Protein AF-A0A014NAA9-F1 (afdb_monomer_lite)

Structure (mmCIF, N/CA/C/O backbone):
data_AF-A0A014NAA9-F1
#
_entry.id   AF-A0A014NAA9-F1
#
loop_
_atom_site.group_PDB
_atom_site.id
_atom_site.type_symbol
_atom_site.label_atom_id
_atom_site.label_alt_id
_atom_site.label_comp_id
_atom_site.label_asym_id
_atom_site.label_entity_id
_atom_site.label_seq_id
_atom_site.pdbx_PDB_ins_code
_atom_site.Cartn_x
_atom_site.Cartn_y
_atom_site.Cartn_z
_atom_site.occupancy
_atom_site.B_iso_or_equiv
_atom_site.auth_seq_id
_atom_site.auth_comp_id
_atom_site.auth_asym_id
_atom_site.auth_atom_id
_atom_site.pdbx_PDB_model_num
ATOM 1 N N . MET A 1 1 ? 14.877 6.127 -30.371 1.00 50.84 1 MET A N 1
ATOM 2 C CA . MET A 1 1 ? 15.245 7.129 -29.343 1.00 50.84 1 MET A CA 1
ATOM 3 C C . MET A 1 1 ? 15.269 6.424 -27.998 1.00 50.84 1 MET A C 1
ATOM 5 O O . MET A 1 1 ? 14.333 5.682 -27.732 1.00 50.84 1 MET A O 1
ATOM 9 N N . ALA A 1 2 ? 16.318 6.594 -27.188 1.00 60.31 2 ALA A N 1
ATOM 10 C CA . ALA A 1 2 ? 16.348 6.014 -25.844 1.00 60.31 2 ALA A CA 1
ATOM 11 C C . ALA A 1 2 ? 15.223 6.633 -25.004 1.00 60.31 2 ALA A C 1
ATOM 13 O O . ALA A 1 2 ? 15.130 7.859 -24.904 1.00 60.31 2 ALA A O 1
ATOM 14 N N . ARG A 1 3 ? 14.341 5.796 -24.451 1.00 74.75 3 ARG A N 1
ATOM 15 C CA . ARG A 1 3 ? 13.276 6.255 -23.557 1.00 74.75 3 ARG A CA 1
ATOM 16 C C . ARG A 1 3 ? 13.927 6.702 -22.244 1.00 74.75 3 ARG A C 1
ATOM 18 O O . ARG A 1 3 ? 14.849 6.062 -21.747 1.00 74.75 3 ARG A O 1
ATOM 25 N N . ASN A 1 4 ? 13.490 7.845 -21.723 1.00 86.06 4 ASN A N 1
ATOM 26 C CA . ASN A 1 4 ? 13.930 8.381 -20.435 1.00 86.06 4 ASN A CA 1
ATOM 27 C C . ASN A 1 4 ? 12.711 8.494 -19.520 1.00 86.06 4 ASN A C 1
ATOM 29 O O . ASN A 1 4 ? 12.191 9.586 -19.283 1.00 86.06 4 ASN A O 1
ATOM 33 N N . ILE A 1 5 ? 12.188 7.341 -19.105 1.00 89.12 5 ILE A N 1
ATOM 34 C CA . ILE A 1 5 ? 10.983 7.256 -18.285 1.00 89.12 5 ILE A CA 1
ATOM 35 C C . ILE A 1 5 ? 11.414 6.948 -16.856 1.00 89.12 5 ILE A C 1
ATOM 37 O O . ILE A 1 5 ? 11.996 5.903 -16.567 1.00 89.12 5 ILE A O 1
ATOM 41 N N . ALA A 1 6 ? 11.127 7.877 -15.945 1.00 89.31 6 ALA A N 1
ATOM 42 C CA . ALA A 1 6 ? 11.396 7.668 -14.531 1.00 89.31 6 ALA A CA 1
ATOM 43 C C . ALA A 1 6 ? 10.595 6.459 -14.005 1.00 89.31 6 ALA A C 1
ATOM 45 O O . ALA A 1 6 ? 9.420 6.304 -14.358 1.00 89.31 6 ALA A O 1
ATOM 46 N N . PRO A 1 7 ? 11.194 5.613 -13.146 1.00 94.31 7 PRO A N 1
ATOM 47 C CA . PRO A 1 7 ? 10.457 4.553 -12.483 1.00 94.31 7 PRO A CA 1
ATOM 48 C C . PRO A 1 7 ? 9.399 5.163 -11.561 1.00 94.31 7 PRO A C 1
ATOM 50 O O . PRO A 1 7 ? 9.573 6.247 -11.000 1.00 94.31 7 PRO A O 1
ATOM 53 N N . GLY A 1 8 ? 8.305 4.440 -11.381 1.00 93.81 8 GLY A N 1
ATOM 54 C CA . GLY A 1 8 ? 7.211 4.824 -10.508 1.00 93.81 8 G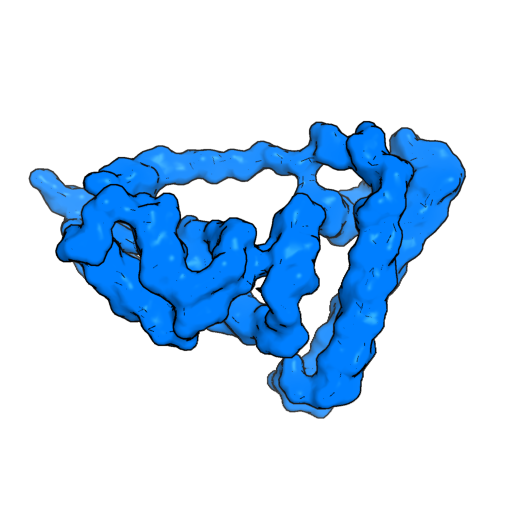LY A CA 1
ATOM 55 C C . GLY A 1 8 ? 6.771 3.672 -9.622 1.00 93.81 8 GLY A C 1
ATOM 56 O O . GLY A 1 8 ? 7.440 2.645 -9.486 1.00 93.81 8 GLY A O 1
ATOM 57 N N . TYR A 1 9 ? 5.602 3.844 -9.026 1.00 94.56 9 TYR A N 1
ATOM 58 C CA . TYR A 1 9 ? 4.934 2.799 -8.275 1.00 94.56 9 TYR A CA 1
ATOM 59 C C . TYR A 1 9 ? 3.442 2.796 -8.592 1.00 94.56 9 TYR A C 1
ATOM 61 O O . TYR A 1 9 ? 2.877 3.800 -9.025 1.00 94.56 9 TYR A O 1
ATOM 69 N N . CYS A 1 10 ? 2.804 1.663 -8.347 1.00 91.69 10 CYS A N 1
ATOM 70 C CA . CYS A 1 10 ? 1.357 1.546 -8.285 1.00 91.69 10 CYS A CA 1
ATOM 71 C C . CYS A 1 10 ? 0.951 1.032 -6.905 1.00 91.69 10 CYS A C 1
ATOM 73 O O . CYS A 1 10 ? 1.743 0.402 -6.199 1.00 91.69 10 CYS A O 1
ATOM 75 N N . VAL A 1 11 ? -0.277 1.348 -6.509 1.00 93.06 11 VAL A N 1
ATOM 76 C CA . VAL A 1 11 ? -0.868 0.878 -5.258 1.00 93.06 11 VAL A CA 1
ATOM 77 C C . VAL A 1 11 ? -1.736 -0.330 -5.577 1.00 93.06 11 VAL A C 1
ATOM 79 O O . VAL A 1 11 ? -2.533 -0.301 -6.514 1.00 93.06 11 VAL A O 1
ATOM 82 N N . VAL A 1 12 ? -1.573 -1.394 -4.802 1.00 95.25 12 VAL A N 1
ATOM 83 C CA . VAL A 1 12 ? -2.389 -2.602 -4.898 1.00 95.25 12 VAL A CA 1
ATOM 84 C C . VAL A 1 12 ? -3.822 -2.244 -4.522 1.00 95.25 12 VAL A C 1
ATOM 86 O O . VAL A 1 12 ? -4.059 -1.709 -3.440 1.00 95.25 12 VAL A O 1
ATOM 89 N N . ASN A 1 13 ? -4.776 -2.567 -5.391 1.00 91.25 13 ASN A N 1
ATOM 90 C CA . ASN A 1 13 ? -6.199 -2.311 -5.139 1.00 91.25 13 ASN A CA 1
ATOM 91 C C . ASN A 1 13 ? -6.932 -3.565 -4.642 1.00 91.25 13 ASN A C 1
ATOM 93 O O . ASN A 1 13 ? -7.841 -3.476 -3.819 1.00 91.25 13 ASN A O 1
ATOM 97 N N . ARG A 1 14 ? -6.540 -4.744 -5.139 1.00 92.44 14 ARG A N 1
ATOM 98 C CA . ARG A 1 14 ? -7.151 -6.039 -4.812 1.00 92.44 14 ARG A CA 1
ATOM 99 C C . ARG A 1 14 ? -6.098 -6.993 -4.256 1.00 92.44 14 ARG A C 1
ATOM 101 O O . ARG A 1 14 ? -4.985 -7.016 -4.784 1.00 92.44 14 ARG A O 1
ATOM 108 N N . PRO A 1 15 ? -6.420 -7.772 -3.209 1.00 95.19 15 PRO A N 1
ATOM 109 C CA . PRO A 1 15 ? -5.479 -8.741 -2.679 1.00 95.19 15 PRO A CA 1
ATOM 110 C C . PRO A 1 15 ? -5.219 -9.847 -3.704 1.00 95.19 15 PRO A C 1
ATOM 112 O O . PRO A 1 15 ? -6.115 -10.221 -4.458 1.00 95.19 15 PRO A O 1
ATOM 115 N N . GLY A 1 16 ? -4.005 -10.382 -3.717 1.00 96.00 16 GLY A N 1
ATOM 116 C CA . GLY A 1 16 ? -3.660 -11.486 -4.604 1.00 96.00 16 GLY A CA 1
ATOM 117 C C . GLY A 1 16 ? -2.159 -11.639 -4.813 1.00 96.00 16 GLY A C 1
ATOM 118 O O . GLY A 1 16 ? -1.378 -10.795 -4.361 1.00 96.00 16 GLY A O 1
ATOM 119 N N . PRO A 1 17 ? -1.739 -12.711 -5.496 1.00 96.62 17 PRO A N 1
ATOM 120 C CA . PRO A 1 17 ? -0.333 -12.972 -5.751 1.00 96.62 17 PRO A CA 1
ATOM 121 C C . PRO A 1 17 ? 0.262 -11.989 -6.773 1.00 96.62 17 PRO A C 1
ATOM 123 O O . PRO A 1 17 ? -0.463 -11.289 -7.483 1.00 96.62 17 PRO A O 1
ATOM 126 N N . LEU A 1 18 ? 1.594 -11.904 -6.843 1.00 95.94 18 LEU A N 1
ATOM 127 C CA . LEU A 1 18 ? 2.289 -10.927 -7.696 1.00 95.94 18 LEU A CA 1
ATOM 128 C C . LEU A 1 18 ? 1.933 -11.053 -9.189 1.00 95.94 18 LEU A C 1
ATOM 130 O O . LEU A 1 18 ? 1.803 -10.048 -9.884 1.00 95.94 18 LEU A O 1
ATOM 134 N N . ASP A 1 19 ? 1.727 -12.273 -9.676 1.00 95.00 19 ASP A N 1
ATOM 135 C CA . ASP A 1 19 ? 1.316 -12.559 -11.052 1.00 95.00 19 ASP A CA 1
ATOM 136 C C . ASP A 1 19 ? -0.120 -12.100 -11.352 1.00 95.00 19 ASP A C 1
ATOM 138 O O . ASP A 1 19 ? -0.423 -11.717 -12.483 1.00 95.00 19 ASP A O 1
ATOM 142 N N . TYR A 1 20 ? -1.007 -12.091 -10.351 1.00 95.81 20 TYR A N 1
ATOM 143 C CA . TYR A 1 20 ? -2.326 -11.471 -10.484 1.00 95.81 20 TYR A CA 1
ATOM 144 C C . TYR A 1 20 ? -2.181 -9.955 -10.669 1.00 95.81 20 TYR A C 1
ATOM 146 O O . TYR A 1 20 ? -2.769 -9.390 -11.586 1.00 95.81 20 TYR A O 1
ATOM 154 N N . GLN A 1 21 ? -1.315 -9.307 -9.883 1.00 95.50 21 GLN A N 1
ATOM 155 C CA . GLN A 1 21 ? -1.063 -7.865 -10.019 1.00 95.50 21 GLN A CA 1
ATOM 156 C C . GLN A 1 21 ? -0.426 -7.509 -11.370 1.00 95.50 21 GLN A C 1
ATOM 158 O O . GLN A 1 21 ? -0.772 -6.492 -11.964 1.00 95.50 21 GLN A O 1
ATOM 163 N N . ALA A 1 22 ? 0.471 -8.355 -11.888 1.00 94.25 22 ALA A N 1
ATOM 164 C CA . ALA A 1 22 ? 1.031 -8.175 -13.226 1.00 94.25 22 ALA A CA 1
ATOM 165 C C . ALA A 1 22 ? -0.067 -8.202 -14.304 1.00 94.25 22 ALA A C 1
ATOM 167 O O . ALA A 1 22 ? -0.085 -7.349 -15.186 1.00 94.25 22 ALA A O 1
ATOM 168 N N . ARG A 1 23 ? -1.021 -9.135 -14.203 1.00 94.31 23 ARG A N 1
ATOM 169 C CA . ARG A 1 23 ? -2.145 -9.260 -15.147 1.00 94.31 23 ARG A CA 1
ATOM 170 C C . ARG A 1 23 ? -3.125 -8.086 -15.109 1.00 94.31 23 ARG A C 1
ATOM 172 O O . ARG A 1 23 ? -3.762 -7.806 -16.116 1.00 94.31 23 ARG A O 1
ATOM 179 N N . GLU A 1 24 ? -3.228 -7.384 -13.983 1.00 91.88 24 GLU A N 1
ATOM 180 C CA . GLU A 1 24 ? -4.033 -6.158 -13.878 1.00 91.88 24 GLU A CA 1
ATOM 181 C C . GLU A 1 24 ? -3.354 -4.946 -14.547 1.00 91.88 24 GLU A C 1
ATOM 183 O O . GLU A 1 24 ? -4.031 -3.993 -14.931 1.00 91.88 24 GLU A O 1
ATOM 188 N N . LEU A 1 25 ? -2.021 -4.960 -14.683 1.00 90.62 25 LEU A N 1
ATOM 189 C CA . LEU A 1 25 ? -1.235 -3.822 -15.181 1.00 90.62 25 LEU A CA 1
ATOM 190 C C . LEU A 1 25 ? -0.782 -3.971 -16.636 1.00 90.62 25 LEU A C 1
ATOM 192 O O . LEU A 1 25 ? -0.735 -2.974 -17.357 1.00 90.62 25 LEU A O 1
ATOM 196 N N . PHE A 1 26 ? -0.431 -5.185 -17.058 1.00 93.00 26 PHE A N 1
ATOM 197 C CA . PHE A 1 26 ? 0.181 -5.460 -18.355 1.00 93.00 26 PHE A CA 1
ATOM 198 C C . PHE A 1 26 ? -0.749 -6.289 -19.235 1.00 93.00 26 PHE A C 1
ATOM 200 O O . PHE A 1 26 ? -1.277 -7.314 -18.807 1.00 93.00 26 PHE A O 1
ATOM 207 N N . ARG A 1 27 ? -0.889 -5.884 -20.503 1.00 88.81 27 ARG A N 1
ATOM 208 C CA . ARG A 1 27 ? -1.617 -6.677 -21.508 1.00 88.81 27 ARG A CA 1
ATOM 209 C C . ARG A 1 27 ? -0.855 -7.943 -21.897 1.00 88.81 27 ARG A C 1
ATOM 211 O O . ARG A 1 27 ? -1.460 -9.004 -22.008 1.00 88.81 27 ARG A O 1
ATOM 218 N N . ASP A 1 28 ? 0.461 -7.831 -22.096 1.00 91.19 28 ASP A N 1
ATOM 219 C CA . ASP A 1 28 ? 1.339 -8.963 -22.402 1.00 91.19 28 ASP A CA 1
ATOM 220 C C . ASP A 1 28 ? 2.196 -9.345 -21.189 1.00 91.19 28 ASP A C 1
ATOM 222 O O . ASP A 1 28 ? 3.161 -8.664 -20.816 1.00 91.19 28 ASP A O 1
ATOM 226 N N . THR A 1 29 ? 1.874 -10.493 -20.596 1.00 88.38 29 THR A N 1
ATOM 227 C CA . THR A 1 29 ? 2.577 -11.029 -19.427 1.00 88.38 29 THR A CA 1
ATOM 228 C C . THR A 1 29 ? 3.968 -11.583 -19.745 1.00 88.38 29 THR A C 1
ATOM 230 O O . THR A 1 29 ? 4.695 -11.952 -18.825 1.00 88.38 29 THR A O 1
ATOM 233 N N . ARG A 1 30 ? 4.360 -11.661 -21.023 1.00 89.56 30 ARG A N 1
ATOM 234 C CA . ARG A 1 30 ? 5.685 -12.139 -21.457 1.00 89.56 30 ARG A CA 1
ATOM 235 C C . ARG A 1 30 ? 6.640 -11.009 -21.839 1.00 89.56 30 ARG A C 1
ATOM 237 O O . ARG A 1 30 ? 7.825 -11.274 -22.053 1.00 89.56 30 ARG A O 1
ATOM 244 N N . SER A 1 31 ? 6.154 -9.769 -21.880 1.00 93.94 31 SER A N 1
ATOM 245 C CA . SER A 1 31 ? 6.948 -8.600 -22.256 1.00 93.94 31 SER A CA 1
ATOM 246 C C . SER A 1 31 ? 8.150 -8.368 -21.319 1.00 93.94 31 SER A C 1
ATOM 248 O O . SER A 1 31 ? 8.093 -8.717 -20.131 1.00 93.94 31 SER A O 1
ATOM 250 N N . PRO A 1 32 ? 9.232 -7.721 -21.799 1.00 94.50 32 PRO A N 1
ATOM 251 C CA . PRO A 1 32 ? 10.353 -7.315 -20.948 1.00 94.50 32 PRO A CA 1
ATOM 252 C C . PRO A 1 32 ? 9.924 -6.437 -19.762 1.00 94.50 32 PRO A C 1
ATOM 254 O O . PRO A 1 32 ? 10.499 -6.537 -18.678 1.00 94.50 32 PRO A O 1
ATOM 257 N N . ALA A 1 33 ? 8.878 -5.621 -19.936 1.00 93.75 33 ALA A N 1
ATOM 258 C CA . ALA A 1 33 ? 8.325 -4.783 -18.877 1.00 93.75 33 ALA A CA 1
ATOM 259 C C . ALA A 1 33 ? 7.693 -5.627 -17.759 1.00 93.75 33 ALA A C 1
ATOM 261 O O . ALA A 1 33 ? 7.975 -5.389 -16.582 1.00 93.75 33 ALA A O 1
ATOM 262 N N . THR A 1 34 ? 6.930 -6.670 -18.109 1.00 95.94 34 THR A N 1
ATOM 263 C CA . THR A 1 34 ? 6.396 -7.621 -17.124 1.00 95.94 34 THR A CA 1
ATOM 264 C C . THR A 1 34 ? 7.522 -8.371 -16.411 1.00 95.94 34 THR A C 1
ATOM 266 O O . THR A 1 34 ? 7.500 -8.492 -15.188 1.00 95.94 34 THR A O 1
ATOM 269 N N . GLN A 1 35 ? 8.551 -8.831 -17.130 1.00 96.06 35 GLN A N 1
ATOM 270 C CA . GLN A 1 35 ? 9.694 -9.521 -16.515 1.00 96.06 35 GLN A CA 1
ATOM 271 C C . GLN A 1 35 ? 10.430 -8.622 -15.509 1.00 96.06 35 GLN A C 1
ATOM 273 O O . GLN A 1 35 ? 10.738 -9.049 -14.390 1.00 96.06 35 GLN A O 1
ATOM 278 N N . LEU A 1 36 ? 10.663 -7.355 -15.873 1.00 96.06 36 LEU A N 1
ATOM 279 C CA . LEU A 1 36 ? 11.252 -6.368 -14.974 1.00 96.06 36 LEU A CA 1
ATOM 280 C C . LEU A 1 36 ? 10.348 -6.113 -13.762 1.00 96.06 36 LEU A C 1
ATOM 282 O O . LEU A 1 36 ? 10.838 -6.130 -12.635 1.00 96.06 36 LEU A O 1
ATOM 286 N N . PHE A 1 37 ? 9.040 -5.948 -13.961 1.00 96.38 37 PHE A N 1
ATOM 287 C CA . PHE A 1 37 ? 8.072 -5.791 -12.875 1.00 96.38 37 PHE A CA 1
ATOM 288 C C . PHE A 1 37 ? 8.111 -6.960 -11.883 1.00 96.38 37 PHE A C 1
ATOM 290 O O . PHE A 1 37 ? 8.195 -6.731 -10.674 1.00 96.38 37 PHE A O 1
ATOM 297 N N . MET A 1 38 ? 8.117 -8.202 -12.376 1.00 96.69 38 MET A N 1
ATOM 298 C CA . MET A 1 38 ? 8.204 -9.395 -11.529 1.00 96.69 38 MET A CA 1
ATOM 299 C C . MET A 1 38 ? 9.503 -9.391 -10.715 1.00 96.69 38 MET A C 1
ATOM 301 O O . MET A 1 38 ? 9.474 -9.579 -9.501 1.00 96.69 38 MET A O 1
ATOM 305 N N . LYS A 1 39 ? 10.644 -9.084 -11.350 1.00 96.25 39 LYS A N 1
ATOM 306 C CA . LYS A 1 39 ? 11.952 -9.005 -10.679 1.00 96.25 39 LYS A CA 1
ATOM 307 C C . LYS A 1 39 ? 12.007 -7.903 -9.621 1.00 96.25 39 LYS A C 1
ATOM 309 O O . LYS A 1 39 ? 12.557 -8.108 -8.541 1.00 96.25 39 LYS A O 1
ATOM 314 N N . LEU A 1 40 ? 11.467 -6.723 -9.922 1.00 96.31 40 LEU A N 1
ATOM 315 C CA . LEU A 1 40 ? 11.465 -5.591 -8.994 1.00 96.31 40 LEU A CA 1
ATOM 316 C C . LEU A 1 40 ? 10.618 -5.862 -7.748 1.00 96.31 40 LEU A C 1
ATOM 318 O O . LEU A 1 40 ? 10.889 -5.251 -6.715 1.00 96.31 40 LEU A O 1
ATOM 322 N N . ASN A 1 41 ? 9.637 -6.767 -7.842 1.00 97.50 41 ASN A N 1
ATOM 323 C CA . ASN A 1 41 ? 8.638 -6.987 -6.804 1.00 97.50 41 ASN A CA 1
ATOM 324 C C . ASN A 1 41 ? 8.611 -8.390 -6.179 1.00 97.50 41 ASN A C 1
ATOM 326 O O . ASN A 1 41 ? 7.726 -8.665 -5.368 1.00 97.50 41 ASN A O 1
ATOM 330 N N . ALA A 1 42 ? 9.581 -9.247 -6.507 1.00 96.06 42 ALA A N 1
ATOM 331 C CA . ALA A 1 42 ? 9.654 -10.643 -6.065 1.00 96.06 42 ALA A CA 1
ATOM 332 C C . ALA A 1 42 ? 9.763 -10.839 -4.537 1.00 96.06 42 ALA A C 1
ATOM 334 O O . ALA A 1 42 ? 9.576 -11.949 -4.044 1.00 96.06 42 ALA A O 1
ATOM 335 N N . ASP A 1 43 ? 10.045 -9.775 -3.782 1.00 93.44 43 ASP A N 1
ATOM 336 C CA . ASP A 1 43 ? 10.118 -9.770 -2.317 1.00 93.44 43 ASP A CA 1
ATOM 337 C C . ASP A 1 43 ? 8.769 -10.040 -1.627 1.00 93.44 43 ASP A C 1
ATOM 339 O O . ASP A 1 43 ? 8.742 -10.458 -0.472 1.00 93.44 43 ASP A O 1
ATOM 343 N N . THR A 1 44 ? 7.643 -9.826 -2.318 1.00 89.62 44 THR A N 1
ATOM 344 C CA . THR A 1 44 ? 6.301 -9.978 -1.740 1.00 89.62 44 THR A CA 1
ATOM 345 C C . THR A 1 44 ? 5.469 -10.950 -2.574 1.00 89.62 44 THR A C 1
ATOM 347 O O . THR A 1 44 ? 5.035 -10.621 -3.674 1.00 89.62 44 THR A O 1
ATOM 350 N N . ARG A 1 45 ? 5.218 -12.157 -2.046 1.00 86.19 45 ARG A N 1
ATOM 351 C CA . ARG A 1 45 ? 4.476 -13.210 -2.771 1.00 86.19 45 ARG A CA 1
ATOM 352 C C . ARG A 1 45 ? 2.972 -12.963 -2.845 1.00 86.19 45 ARG A C 1
ATOM 354 O O . ARG A 1 45 ? 2.367 -13.254 -3.869 1.00 86.19 45 ARG A O 1
ATOM 361 N N . TYR A 1 46 ? 2.383 -12.446 -1.768 1.00 94.25 46 TYR A N 1
ATOM 362 C CA . TYR A 1 46 ? 0.954 -12.154 -1.674 1.00 94.25 46 TYR A CA 1
ATOM 363 C C . TYR A 1 46 ? 0.760 -10.708 -1.240 1.00 94.25 46 TYR A C 1
ATOM 365 O O . TYR A 1 46 ? 1.249 -10.302 -0.185 1.00 94.25 46 TYR A O 1
ATOM 373 N N . LEU A 1 47 ? 0.058 -9.940 -2.065 1.00 95.81 47 LEU A N 1
ATOM 374 C CA . LEU A 1 47 ? -0.135 -8.513 -1.881 1.00 95.81 47 LEU A CA 1
ATOM 375 C C . LEU A 1 47 ? -1.520 -8.209 -1.322 1.00 95.81 47 LEU A C 1
ATOM 377 O O . LEU A 1 47 ? -2.498 -8.895 -1.618 1.00 95.81 47 LEU A O 1
ATOM 381 N N . ARG A 1 48 ? -1.589 -7.159 -0.508 1.00 95.75 48 ARG A N 1
ATOM 382 C CA . ARG A 1 48 ? -2.791 -6.639 0.143 1.00 95.75 48 ARG A CA 1
ATOM 383 C C . ARG A 1 48 ? -3.066 -5.209 -0.333 1.00 95.75 48 ARG A C 1
ATOM 385 O O . ARG A 1 48 ? -2.112 -4.491 -0.646 1.00 95.75 48 ARG A O 1
ATOM 392 N N . PRO A 1 49 ? -4.338 -4.770 -0.366 1.00 95.25 49 PRO A N 1
ATOM 393 C CA . PRO A 1 49 ? -4.680 -3.418 -0.790 1.00 95.25 49 PRO A CA 1
ATOM 394 C C . PRO A 1 49 ? -3.927 -2.340 -0.003 1.00 95.25 49 PRO A C 1
ATOM 396 O O . PRO A 1 49 ? -3.819 -2.426 1.216 1.00 95.25 49 PRO A O 1
ATOM 399 N N . GLY A 1 50 ? -3.403 -1.327 -0.690 1.00 91.12 50 GLY A N 1
ATOM 400 C CA . GLY A 1 50 ? -2.595 -0.261 -0.090 1.00 91.12 50 GLY A CA 1
ATOM 401 C C . GLY A 1 50 ? -1.083 -0.528 -0.040 1.00 91.12 50 GLY A C 1
ATOM 402 O O . GLY A 1 50 ? -0.324 0.416 0.176 1.00 91.12 50 GLY A O 1
ATOM 403 N N . GLN A 1 51 ? -0.616 -1.760 -0.288 1.00 95.44 51 GLN A N 1
ATOM 404 C CA . GLN A 1 51 ? 0.809 -2.000 -0.552 1.00 95.44 51 GLN A CA 1
ATOM 405 C C . GLN A 1 51 ? 1.220 -1.395 -1.897 1.00 95.44 51 GLN A C 1
ATOM 407 O O . GLN A 1 51 ? 0.378 -1.168 -2.767 1.00 95.44 51 GLN A O 1
ATOM 412 N N . ILE A 1 52 ? 2.518 -1.144 -2.077 1.00 95.88 52 ILE A N 1
ATOM 413 C CA . ILE A 1 52 ? 3.046 -0.565 -3.315 1.00 95.88 52 ILE A CA 1
ATOM 414 C C . ILE A 1 52 ? 3.890 -1.563 -4.104 1.00 95.88 52 ILE A C 1
ATOM 416 O O . ILE A 1 52 ? 4.599 -2.401 -3.545 1.00 95.88 52 ILE A O 1
ATOM 420 N N . LEU A 1 53 ? 3.833 -1.427 -5.422 1.00 97.12 53 LEU A N 1
ATOM 421 C CA . LEU A 1 53 ? 4.581 -2.205 -6.400 1.00 97.12 53 LEU A CA 1
ATOM 422 C C . LEU A 1 53 ? 5.366 -1.254 -7.293 1.00 97.12 53 LEU A C 1
ATOM 424 O O . LEU A 1 53 ? 4.812 -0.279 -7.797 1.00 97.12 53 LEU A O 1
ATOM 428 N N . ILE A 1 54 ? 6.645 -1.539 -7.504 1.00 97.31 54 ILE A N 1
ATOM 429 C CA . ILE A 1 54 ? 7.531 -0.708 -8.322 1.00 97.31 54 ILE A CA 1
ATOM 430 C C . ILE A 1 54 ? 7.316 -1.047 -9.797 1.00 97.31 54 ILE A C 1
ATOM 432 O O . ILE A 1 54 ? 7.282 -2.220 -10.167 1.00 97.31 54 ILE A O 1
ATOM 436 N N . VAL A 1 55 ? 7.212 -0.025 -10.639 1.00 95.31 55 VAL A N 1
ATOM 437 C CA . VAL A 1 55 ? 7.069 -0.149 -12.095 1.00 95.31 55 VAL A CA 1
ATOM 438 C C . VAL A 1 55 ? 8.150 0.685 -12.766 1.00 95.31 55 VAL A C 1
ATOM 440 O O . VAL A 1 55 ? 8.418 1.809 -12.351 1.00 95.31 55 VAL A O 1
ATOM 443 N N . ALA A 1 56 ? 8.792 0.139 -13.791 1.00 94.25 56 ALA A N 1
ATOM 444 C CA . ALA A 1 56 ? 9.863 0.811 -14.513 1.00 94.25 56 ALA A CA 1
ATOM 445 C C . ALA A 1 56 ? 9.849 0.392 -15.982 1.00 94.25 56 ALA A C 1
ATOM 447 O O . ALA A 1 56 ? 9.402 -0.706 -16.312 1.00 94.25 56 ALA A O 1
ATOM 448 N N . ASP A 1 57 ? 10.355 1.271 -16.839 1.00 93.19 57 ASP A N 1
ATOM 449 C CA . ASP A 1 57 ? 10.542 0.993 -18.258 1.00 93.19 57 ASP A CA 1
ATOM 450 C C . ASP A 1 57 ? 11.851 0.204 -18.465 1.00 93.19 57 ASP A C 1
ATOM 452 O O . ASP A 1 57 ? 12.912 0.707 -18.073 1.00 93.19 57 ASP A O 1
ATOM 456 N N . PRO A 1 58 ? 11.811 -1.012 -19.047 1.00 93.12 58 PRO A N 1
ATOM 457 C CA . PRO A 1 58 ? 13.010 -1.813 -19.302 1.00 93.12 58 PRO A CA 1
ATOM 458 C C . PRO A 1 58 ? 13.986 -1.155 -20.286 1.00 93.12 58 PRO A C 1
ATOM 460 O O . PRO A 1 58 ? 15.178 -1.454 -20.227 1.00 93.12 58 PRO A O 1
ATOM 463 N N . ASP A 1 59 ? 13.511 -0.239 -21.136 1.00 93.25 59 ASP A N 1
ATOM 464 C CA . ASP A 1 59 ? 14.340 0.437 -22.138 1.00 93.25 59 ASP A CA 1
ATOM 465 C C . ASP A 1 59 ? 15.043 1.686 -21.587 1.00 93.25 59 ASP A C 1
ATOM 467 O O . ASP A 1 59 ? 15.901 2.271 -22.256 1.00 93.25 59 ASP A O 1
ATOM 471 N N . THR A 1 60 ? 14.701 2.117 -20.366 1.00 91.94 60 THR A N 1
ATOM 472 C CA . THR A 1 60 ? 15.378 3.250 -19.731 1.00 91.94 60 THR A CA 1
ATOM 473 C C . THR A 1 60 ? 16.721 2.793 -19.139 1.00 91.94 60 THR A C 1
ATOM 475 O O . THR A 1 60 ? 16.747 1.901 -18.286 1.00 91.94 60 THR A O 1
ATOM 478 N N . PRO A 1 61 ? 17.859 3.413 -19.519 1.00 91.19 61 PRO A N 1
ATOM 479 C CA . PRO A 1 61 ? 19.176 3.009 -19.033 1.00 91.19 61 PRO A CA 1
ATOM 480 C C . PRO A 1 61 ? 19.271 2.994 -17.493 1.00 91.19 61 PRO A C 1
ATOM 482 O O . PRO A 1 61 ? 18.945 4.006 -16.864 1.00 91.19 61 PRO A O 1
ATOM 485 N N . PRO A 1 62 ? 19.812 1.929 -16.864 1.00 87.62 62 PRO A N 1
ATOM 486 C CA . PRO A 1 62 ? 19.863 1.797 -15.402 1.00 87.62 62 PRO A CA 1
ATOM 487 C C . PRO A 1 62 ? 20.530 2.971 -14.677 1.00 87.62 62 PRO A C 1
ATOM 489 O O . PRO A 1 62 ? 20.093 3.373 -13.601 1.00 87.62 62 PRO A O 1
ATOM 492 N N . ARG A 1 63 ? 21.554 3.577 -15.292 1.00 90.69 63 ARG A N 1
ATOM 493 C CA . ARG A 1 63 ? 22.249 4.760 -14.754 1.00 90.69 63 ARG A CA 1
ATOM 494 C C . ARG A 1 63 ? 21.324 5.958 -14.503 1.00 90.69 63 ARG A C 1
ATOM 496 O O . ARG A 1 63 ? 21.633 6.777 -13.650 1.00 90.69 63 ARG A O 1
ATOM 503 N N . LEU A 1 64 ? 20.202 6.054 -15.221 1.00 91.00 64 LEU A N 1
ATOM 504 C CA . LEU A 1 64 ? 19.216 7.127 -15.058 1.00 91.00 64 LEU A CA 1
ATOM 505 C C . LEU A 1 64 ? 18.166 6.806 -13.984 1.00 91.00 64 LEU A C 1
ATOM 507 O O . LEU A 1 64 ? 17.504 7.715 -13.494 1.00 91.00 64 LEU A O 1
ATOM 511 N N . THR A 1 65 ? 18.002 5.536 -13.601 1.00 92.62 65 THR A N 1
ATOM 512 C CA . THR A 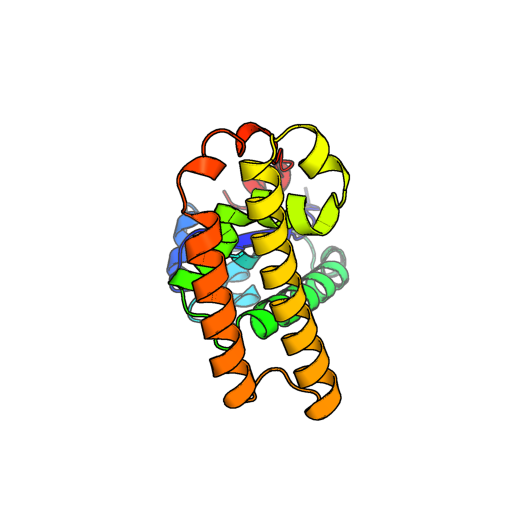1 65 ? 16.917 5.099 -12.704 1.00 92.62 65 THR A CA 1
ATOM 513 C C . THR A 1 65 ? 17.397 4.587 -11.351 1.00 92.62 65 THR A C 1
ATOM 515 O O . THR A 1 65 ? 16.602 4.545 -10.416 1.00 92.62 65 THR A O 1
ATOM 518 N N . MET A 1 66 ? 18.681 4.241 -11.206 1.00 92.69 66 MET A N 1
ATOM 519 C CA . MET A 1 66 ? 19.220 3.535 -10.036 1.00 92.69 66 MET A CA 1
ATOM 520 C C . MET A 1 66 ? 18.903 4.218 -8.699 1.00 92.69 66 MET A C 1
ATOM 522 O O . MET A 1 66 ? 18.413 3.563 -7.780 1.00 92.69 66 MET A O 1
ATOM 526 N N . HIS A 1 67 ? 19.130 5.532 -8.590 1.00 94.38 67 HIS A N 1
ATOM 527 C CA . HIS A 1 67 ? 18.845 6.269 -7.356 1.00 94.38 67 HIS A CA 1
ATOM 528 C C . HIS A 1 67 ? 17.344 6.255 -7.019 1.00 94.38 67 HIS A C 1
ATOM 530 O O . HIS A 1 67 ? 16.965 5.900 -5.905 1.00 94.38 67 HIS A O 1
ATOM 536 N N . MET A 1 68 ? 16.484 6.533 -8.005 1.00 93.62 68 MET A N 1
ATOM 537 C CA . MET A 1 68 ? 15.027 6.518 -7.828 1.00 93.62 68 MET A CA 1
ATOM 538 C C . MET A 1 68 ? 14.502 5.122 -7.469 1.00 93.62 68 MET A C 1
ATOM 540 O O . MET A 1 68 ? 13.657 4.991 -6.586 1.00 93.62 68 MET A O 1
ATOM 544 N N . LEU A 1 69 ? 15.028 4.063 -8.094 1.00 95.75 69 LEU A N 1
ATOM 545 C CA . LEU A 1 69 ? 14.675 2.682 -7.756 1.00 95.75 69 LEU A CA 1
ATOM 546 C C . LEU A 1 69 ? 15.052 2.337 -6.313 1.00 95.75 69 LEU A C 1
ATOM 548 O O . LEU A 1 69 ? 14.275 1.668 -5.634 1.00 95.75 69 LEU A O 1
ATOM 552 N N . ASN A 1 70 ? 16.199 2.806 -5.818 1.00 96.06 70 ASN A N 1
ATOM 553 C CA . ASN A 1 70 ? 16.591 2.594 -4.425 1.00 96.06 70 ASN A CA 1
ATOM 554 C C . ASN A 1 70 ? 15.626 3.288 -3.455 1.00 96.06 70 ASN A C 1
ATOM 556 O O . ASN A 1 70 ? 15.169 2.658 -2.500 1.00 96.06 70 ASN A O 1
ATOM 560 N N . THR A 1 71 ? 15.243 4.537 -3.731 1.00 96.00 71 THR A N 1
ATOM 561 C CA . THR A 1 71 ? 14.229 5.256 -2.942 1.00 96.00 71 THR A CA 1
ATOM 562 C C . THR A 1 71 ? 12.887 4.520 -2.947 1.00 96.00 71 THR A C 1
ATOM 564 O O . THR A 1 71 ? 12.280 4.326 -1.893 1.00 96.00 71 THR A O 1
ATOM 567 N N . LEU A 1 72 ? 12.439 4.038 -4.111 1.00 96.69 72 LEU A N 1
ATOM 568 C CA . LEU A 1 72 ? 11.193 3.277 -4.238 1.00 96.69 72 LEU A CA 1
ATOM 569 C C . LEU A 1 72 ? 11.245 1.948 -3.471 1.00 96.69 72 LEU A C 1
ATOM 571 O O . LEU A 1 72 ? 10.264 1.577 -2.830 1.00 96.69 72 LEU A O 1
ATOM 575 N N . ARG A 1 73 ? 12.389 1.253 -3.467 1.00 96.88 73 ARG A N 1
ATOM 576 C CA . ARG A 1 73 ? 12.588 0.034 -2.663 1.00 96.88 73 ARG A CA 1
ATOM 577 C C . ARG A 1 73 ? 12.510 0.315 -1.167 1.00 96.88 73 ARG A C 1
ATOM 579 O O . ARG A 1 73 ? 11.859 -0.437 -0.451 1.00 96.88 73 ARG A O 1
ATOM 586 N N . GLN A 1 74 ? 13.121 1.399 -0.692 1.00 95.38 74 GLN A N 1
ATOM 587 C CA . GLN A 1 74 ? 13.035 1.786 0.720 1.00 95.38 74 GLN A CA 1
ATOM 588 C C . GLN A 1 74 ? 11.593 2.106 1.129 1.00 95.38 74 GLN A C 1
ATOM 590 O O . GLN A 1 74 ? 11.119 1.604 2.150 1.00 95.38 74 GLN A O 1
ATOM 595 N N . ALA A 1 75 ? 10.875 2.880 0.308 1.00 92.81 75 ALA A N 1
ATOM 596 C CA . ALA A 1 75 ? 9.462 3.169 0.532 1.00 92.81 75 ALA A CA 1
ATOM 597 C C . ALA A 1 75 ? 8.632 1.878 0.563 1.00 92.81 75 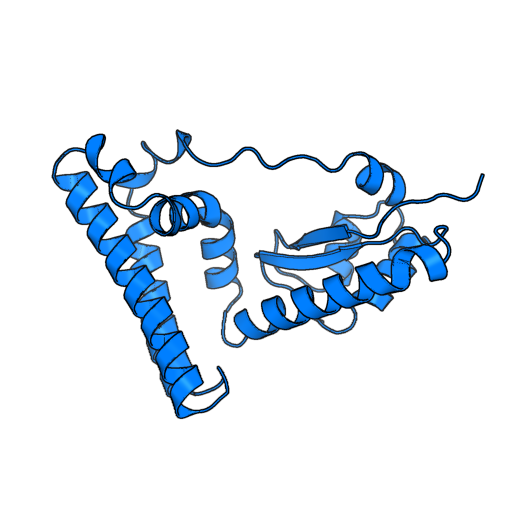ALA A C 1
ATOM 599 O O . ALA A 1 75 ? 7.866 1.665 1.501 1.00 92.81 75 ALA A O 1
ATOM 600 N N . LYS A 1 76 ? 8.853 0.974 -0.399 1.00 95.88 76 LYS A N 1
ATOM 601 C CA . LYS A 1 76 ? 8.169 -0.320 -0.464 1.00 95.88 76 LYS A CA 1
ATOM 602 C C . LYS A 1 76 ? 8.426 -1.161 0.782 1.00 95.88 76 LYS A C 1
ATOM 604 O O . LYS A 1 76 ? 7.477 -1.681 1.359 1.00 95.88 76 LYS A O 1
ATOM 609 N N . ASN A 1 77 ? 9.674 -1.250 1.237 1.00 93.38 77 ASN A N 1
ATOM 610 C CA . ASN A 1 77 ? 10.030 -2.003 2.438 1.00 93.38 77 ASN A CA 1
ATOM 611 C C . ASN A 1 77 ? 9.342 -1.435 3.684 1.00 93.38 77 ASN A C 1
ATOM 613 O O . ASN A 1 77 ? 8.788 -2.193 4.479 1.00 93.38 77 ASN A O 1
ATOM 617 N N . LYS A 1 78 ? 9.314 -0.104 3.829 1.00 88.56 78 LYS A N 1
ATOM 618 C CA . LYS A 1 78 ? 8.606 0.566 4.928 1.00 88.56 78 LYS A CA 1
ATOM 619 C C . LYS A 1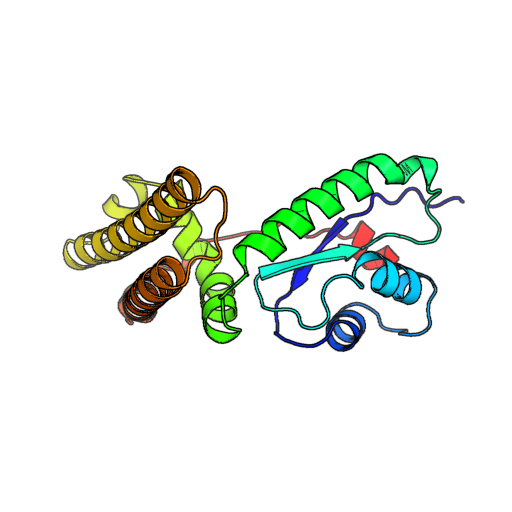 78 ? 7.102 0.288 4.880 1.00 88.56 78 LYS A C 1
ATOM 621 O O . LYS A 1 78 ? 6.508 -0.021 5.911 1.00 88.56 78 LYS A O 1
ATOM 626 N N . THR A 1 79 ? 6.497 0.341 3.692 1.00 91.19 79 THR A N 1
ATOM 627 C CA . THR A 1 79 ? 5.089 -0.021 3.496 1.00 91.19 79 THR A CA 1
ATOM 628 C C . THR A 1 79 ? 4.850 -1.483 3.862 1.00 91.19 79 THR A C 1
ATOM 630 O O . THR A 1 79 ? 3.989 -1.764 4.683 1.00 91.19 79 THR A O 1
ATOM 633 N N . ASN A 1 80 ? 5.643 -2.420 3.345 1.00 91.88 80 ASN A N 1
ATOM 634 C CA . ASN A 1 80 ? 5.504 -3.846 3.646 1.00 91.88 80 ASN A CA 1
ATOM 635 C C . ASN A 1 80 ? 5.626 -4.144 5.147 1.00 91.88 80 ASN A C 1
ATOM 637 O O . ASN A 1 80 ? 4.836 -4.925 5.677 1.00 91.88 80 ASN A O 1
ATOM 641 N N . ALA A 1 81 ? 6.545 -3.475 5.849 1.00 86.88 81 ALA A N 1
ATOM 642 C CA . ALA A 1 81 ? 6.688 -3.599 7.296 1.00 86.88 81 ALA A CA 1
ATOM 643 C C . ALA A 1 81 ? 5.427 -3.139 8.054 1.00 86.88 81 ALA A C 1
ATOM 645 O O . ALA A 1 81 ? 4.993 -3.807 8.990 1.00 86.88 81 ALA A O 1
ATOM 646 N N . ALA A 1 82 ? 4.777 -2.054 7.618 1.00 83.69 82 ALA A N 1
ATOM 647 C CA . ALA A 1 82 ? 3.522 -1.585 8.218 1.00 83.69 82 ALA A CA 1
ATOM 648 C C . ALA A 1 82 ? 2.345 -2.567 8.020 1.00 83.69 82 ALA A C 1
ATOM 650 O O . ALA A 1 82 ? 1.373 -2.544 8.783 1.00 83.69 82 ALA A O 1
ATOM 651 N N . PHE A 1 83 ? 2.440 -3.445 7.018 1.00 88.25 83 PHE A N 1
ATOM 652 C CA . PHE A 1 83 ? 1.447 -4.473 6.705 1.00 88.25 83 PHE A CA 1
ATOM 653 C C . PHE A 1 83 ? 1.680 -5.808 7.430 1.00 88.25 83 PHE A C 1
ATOM 655 O O . PHE A 1 83 ? 0.842 -6.708 7.315 1.00 88.25 83 PHE A O 1
ATOM 662 N N . ILE A 1 84 ? 2.763 -5.961 8.201 1.00 83.75 84 ILE A N 1
ATOM 663 C CA . ILE A 1 84 ? 2.961 -7.148 9.044 1.00 83.75 84 ILE A CA 1
ATOM 664 C C . ILE A 1 84 ? 1.791 -7.245 10.035 1.00 83.75 84 ILE A C 1
ATOM 666 O O . ILE A 1 84 ? 1.394 -6.248 10.638 1.00 83.75 84 ILE A O 1
ATOM 670 N N . GLY A 1 85 ? 1.186 -8.430 10.143 1.00 77.31 85 GLY A N 1
ATOM 671 C CA . GLY A 1 85 ? 0.017 -8.677 10.997 1.00 77.31 85 GLY A CA 1
ATOM 672 C C . GLY A 1 85 ? -1.321 -8.118 10.486 1.00 77.31 85 GLY A C 1
ATOM 673 O O . GLY A 1 85 ? -2.341 -8.376 11.110 1.00 77.31 85 GLY A O 1
ATOM 674 N N . VAL A 1 86 ? -1.357 -7.399 9.356 1.00 83.06 86 VAL A N 1
ATOM 675 C CA . VAL A 1 86 ? -2.611 -6.910 8.741 1.00 83.06 86 VAL A CA 1
ATOM 676 C C . VAL A 1 86 ? -3.198 -7.989 7.855 1.00 83.06 86 VAL A C 1
ATOM 678 O O . VAL A 1 86 ? -2.524 -8.431 6.930 1.00 83.06 86 VAL A O 1
ATOM 681 N N . ASN A 1 87 ? -4.445 -8.395 8.068 1.00 85.50 87 ASN A N 1
ATOM 682 C CA . ASN A 1 87 ? -5.120 -9.284 7.119 1.00 85.50 87 ASN A CA 1
ATOM 683 C C . ASN A 1 87 ? -5.627 -8.509 5.881 1.00 85.50 87 ASN A C 1
ATOM 685 O O . ASN A 1 87 ? -5.643 -7.279 5.837 1.00 85.50 87 ASN A O 1
ATOM 689 N N . SER A 1 88 ? -6.027 -9.230 4.834 1.00 89.00 88 SER A N 1
ATOM 690 C CA . SER A 1 88 ? -6.472 -8.614 3.575 1.00 89.00 88 SER A CA 1
ATOM 691 C C . SER A 1 88 ? -7.727 -7.745 3.727 1.00 89.00 88 SER A C 1
ATOM 693 O O . SER A 1 88 ? -7.868 -6.766 2.994 1.00 89.00 88 SER A O 1
ATOM 695 N N . ASP A 1 89 ? -8.605 -8.058 4.681 1.00 85.44 89 ASP A N 1
ATOM 696 C CA . ASP A 1 89 ? -9.862 -7.335 4.894 1.00 85.44 89 ASP A CA 1
ATOM 697 C C . ASP A 1 89 ? -9.636 -5.997 5.598 1.00 85.44 89 ASP A C 1
ATOM 699 O O . ASP A 1 89 ? -10.234 -4.985 5.232 1.00 85.44 89 ASP A O 1
ATOM 703 N N . ASP A 1 90 ? -8.762 -5.963 6.606 1.00 84.19 90 ASP A N 1
ATOM 704 C CA . ASP A 1 90 ? -8.300 -4.733 7.257 1.00 84.19 90 ASP A CA 1
ATOM 705 C C . ASP A 1 90 ? -7.598 -3.821 6.252 1.00 84.19 90 ASP A C 1
ATOM 707 O O . ASP A 1 90 ? -7.931 -2.641 6.143 1.00 84.19 90 ASP A O 1
ATOM 711 N N . ALA A 1 91 ? -6.686 -4.383 5.458 1.00 89.75 91 ALA A N 1
ATOM 712 C CA . ALA A 1 91 ? -6.006 -3.666 4.386 1.00 89.75 91 ALA A CA 1
ATOM 713 C C . ALA A 1 91 ? -6.992 -3.086 3.359 1.00 89.75 91 ALA A C 1
ATOM 715 O O . ALA A 1 91 ? -6.928 -1.902 3.026 1.00 89.75 91 ALA A O 1
ATOM 716 N N . GLY A 1 92 ? -7.941 -3.903 2.891 1.00 87.50 92 GLY A N 1
ATOM 717 C CA . GLY A 1 92 ? -8.978 -3.491 1.945 1.00 87.50 92 GLY A CA 1
ATOM 718 C C . GLY A 1 92 ? -9.868 -2.378 2.487 1.00 87.50 92 GLY A C 1
ATOM 719 O O . GLY A 1 92 ? -10.178 -1.428 1.766 1.00 87.50 92 GLY A O 1
ATOM 720 N N . PHE A 1 93 ? -10.238 -2.457 3.764 1.00 85.81 93 PHE A N 1
ATOM 721 C CA . PHE A 1 93 ? -10.990 -1.409 4.439 1.00 85.81 93 PHE A CA 1
ATOM 722 C C . PHE A 1 93 ? -10.189 -0.099 4.521 1.00 85.81 93 PHE A C 1
ATOM 724 O O . PHE A 1 93 ? -10.674 0.937 4.065 1.00 85.81 93 PHE A O 1
ATOM 731 N N . MET A 1 94 ? -8.950 -0.139 5.021 1.00 84.81 94 MET A N 1
ATOM 732 C CA . MET A 1 94 ? -8.109 1.060 5.145 1.00 84.81 94 MET A CA 1
ATOM 733 C C . MET A 1 94 ? -7.864 1.717 3.785 1.00 84.81 94 MET A C 1
ATOM 735 O O . MET A 1 94 ? -7.947 2.936 3.663 1.00 84.81 94 MET A O 1
ATOM 739 N N . HIS A 1 95 ? -7.624 0.914 2.746 1.00 86.62 95 HIS A N 1
ATOM 740 C CA . HIS A 1 95 ? -7.447 1.395 1.380 1.00 86.62 95 HIS A CA 1
ATOM 741 C C . HIS A 1 95 ? -8.712 2.081 0.839 1.00 86.62 95 HIS A C 1
ATOM 743 O O . HIS A 1 95 ? -8.641 3.203 0.339 1.00 86.62 95 HIS A O 1
ATOM 749 N N . ARG A 1 96 ? -9.887 1.456 0.996 1.00 84.12 96 ARG A N 1
ATOM 750 C CA . ARG A 1 96 ? -11.174 2.003 0.529 1.00 84.12 96 ARG A CA 1
ATOM 751 C C . ARG A 1 96 ? -11.551 3.308 1.229 1.00 84.12 96 ARG A C 1
ATOM 753 O O . ARG A 1 96 ? -12.136 4.190 0.607 1.00 84.12 96 ARG A O 1
ATOM 760 N N . HIS A 1 97 ? -11.227 3.422 2.513 1.00 79.00 97 HIS A N 1
ATOM 761 C CA . HIS A 1 97 ? -11.586 4.571 3.342 1.00 79.00 97 HIS A CA 1
ATOM 762 C C . HIS A 1 97 ? -10.426 5.551 3.558 1.00 79.00 97 HIS A C 1
ATOM 764 O O . HIS A 1 97 ? -10.561 6.480 4.355 1.00 79.00 97 HIS A O 1
ATOM 770 N N . TYR A 1 98 ? -9.317 5.404 2.820 1.00 79.50 98 TYR A N 1
ATOM 771 C CA . TYR A 1 98 ? -8.122 6.236 2.974 1.00 79.50 98 TYR A CA 1
ATOM 772 C C . TYR A 1 98 ? -8.436 7.730 2.896 1.00 79.50 98 TYR A C 1
ATOM 774 O O . TYR A 1 98 ? -7.973 8.481 3.742 1.00 79.50 98 TYR A O 1
ATOM 782 N N . GLY A 1 99 ? -9.255 8.169 1.933 1.00 72.12 99 GLY A N 1
ATOM 783 C CA . GLY A 1 99 ? -9.595 9.588 1.781 1.00 72.12 99 GLY A CA 1
ATOM 784 C C . GLY A 1 99 ? -10.269 10.182 3.021 1.00 72.12 99 GLY A C 1
ATOM 785 O O . GLY A 1 99 ? -9.947 11.297 3.421 1.00 72.12 99 GLY A O 1
ATOM 786 N N . LEU A 1 100 ? -11.163 9.424 3.663 1.00 72.00 100 LEU A N 1
ATOM 787 C CA . LEU A 1 100 ? -11.808 9.823 4.915 1.00 72.00 100 LEU A CA 1
ATOM 788 C C . LEU A 1 100 ? -10.809 9.831 6.077 1.00 72.00 100 LEU A C 1
ATOM 790 O O . LEU A 1 100 ? -10.733 10.813 6.810 1.00 72.00 100 LEU A O 1
ATOM 794 N N . ILE A 1 101 ? -10.039 8.752 6.231 1.00 72.88 101 ILE A N 1
ATOM 795 C CA . ILE A 1 101 ? -9.053 8.619 7.310 1.00 72.88 101 ILE A CA 1
ATOM 796 C C . ILE A 1 101 ? -8.010 9.739 7.206 1.00 72.88 101 ILE A C 1
ATOM 798 O O . ILE A 1 101 ? -7.772 10.434 8.186 1.00 72.88 101 ILE A O 1
ATOM 802 N N . ALA A 1 102 ? -7.458 9.971 6.012 1.00 71.12 102 ALA A N 1
ATOM 803 C CA . ALA A 1 102 ? -6.461 11.002 5.743 1.00 71.12 102 ALA A CA 1
ATOM 804 C C . ALA A 1 102 ? -6.993 12.413 6.015 1.00 71.12 102 ALA A C 1
ATOM 806 O O . ALA A 1 102 ? -6.271 13.240 6.571 1.00 71.12 102 ALA A O 1
ATOM 807 N N . ALA A 1 103 ? -8.251 12.690 5.658 1.00 66.56 103 ALA A N 1
ATOM 808 C CA . ALA A 1 103 ? -8.885 13.963 5.976 1.00 66.56 103 ALA A CA 1
ATOM 809 C C . ALA A 1 103 ? -8.997 14.157 7.494 1.00 66.56 103 ALA A C 1
ATOM 811 O O . ALA A 1 103 ? -8.622 15.210 7.992 1.00 66.56 103 ALA A O 1
ATOM 812 N N . LEU A 1 104 ? -9.416 13.137 8.244 1.00 66.19 104 LEU A N 1
ATOM 813 C CA . LEU A 1 104 ? -9.529 13.231 9.703 1.00 66.19 104 LEU A CA 1
ATOM 814 C C . LEU A 1 104 ? -8.172 13.370 10.397 1.00 66.19 104 LEU A C 1
ATOM 816 O O . LEU A 1 104 ? -8.043 14.161 11.324 1.00 66.19 104 LEU A O 1
ATOM 820 N N . THR A 1 105 ? -7.144 12.662 9.927 1.00 66.06 105 THR A N 1
ATOM 821 C CA . THR A 1 105 ? -5.791 12.779 10.493 1.00 66.06 105 THR A CA 1
ATOM 822 C C . THR A 1 105 ? -5.067 14.058 10.079 1.00 66.06 105 THR A C 1
ATOM 824 O O . THR A 1 105 ? -4.169 14.498 10.786 1.00 66.06 105 THR A O 1
ATOM 827 N N . GLY A 1 106 ? -5.397 14.628 8.915 1.00 60.72 106 GLY A N 1
ATOM 828 C CA . GLY A 1 106 ? -4.663 15.750 8.323 1.00 60.72 106 GLY A CA 1
ATOM 829 C C . GLY A 1 106 ? -5.343 17.114 8.450 1.00 60.72 106 GLY A C 1
ATOM 830 O O . GLY A 1 106 ? -4.655 18.130 8.412 1.00 60.72 106 GLY A O 1
ATOM 831 N N . ALA A 1 107 ? -6.673 17.163 8.577 1.00 54.56 107 ALA A N 1
ATOM 832 C CA . ALA A 1 107 ? -7.438 18.412 8.544 1.00 54.56 107 ALA A CA 1
ATOM 833 C C . ALA A 1 107 ? -7.853 18.952 9.924 1.00 54.56 107 ALA A C 1
ATOM 835 O O . ALA A 1 107 ? -8.335 20.085 9.983 1.00 54.56 107 ALA A O 1
ATOM 836 N N . GLY A 1 108 ? -7.649 18.197 11.012 1.00 61.12 108 GLY A N 1
ATOM 837 C CA . GLY A 1 108 ? -7.943 18.646 12.381 1.00 61.12 108 GLY A CA 1
ATOM 838 C C . GLY A 1 108 ? -9.313 19.333 12.529 1.00 61.12 108 GLY A C 1
ATOM 839 O O . GLY A 1 108 ? -10.290 18.937 11.887 1.00 61.12 108 GLY A O 1
ATOM 840 N N . ASP A 1 109 ? -9.359 20.403 13.330 1.00 51.78 109 ASP A N 1
ATOM 841 C CA . ASP A 1 109 ? -10.561 21.147 13.757 1.00 51.78 109 ASP A CA 1
ATOM 842 C C . ASP A 1 109 ? -11.504 21.631 12.625 1.00 51.78 109 ASP A C 1
ATOM 844 O O . ASP A 1 109 ? -12.665 21.960 12.872 1.00 51.78 109 ASP A O 1
ATOM 848 N N . LYS A 1 110 ? -11.059 21.653 11.359 1.00 53.78 110 LYS A N 1
ATOM 849 C CA . LYS A 1 110 ? -11.844 22.182 10.225 1.00 53.78 110 LYS A CA 1
ATOM 850 C C . LYS A 1 110 ? -12.948 21.257 9.711 1.00 53.78 110 LYS A C 1
ATOM 852 O O . LYS A 1 110 ? -13.882 21.752 9.088 1.00 53.78 110 LYS A O 1
ATOM 857 N N . ILE A 1 111 ? -12.866 19.942 9.932 1.00 55.47 111 ILE A N 1
ATOM 858 C CA . ILE A 1 111 ? -13.934 19.015 9.500 1.00 55.47 111 ILE A CA 1
ATOM 859 C C . ILE A 1 111 ? -15.177 19.161 10.389 1.00 55.47 111 ILE A C 1
ATOM 861 O O . ILE A 1 111 ? -16.302 18.987 9.921 1.00 55.47 111 ILE A O 1
ATOM 865 N N . PHE A 1 112 ? -14.987 19.532 11.655 1.00 52.66 112 PHE A N 1
ATOM 866 C CA . PHE A 1 112 ? -16.045 19.545 12.661 1.00 52.66 112 PHE A CA 1
ATOM 867 C C . PHE A 1 112 ? -17.054 20.690 12.489 1.00 52.66 112 PHE A C 1
ATOM 869 O O . PHE A 1 112 ? -18.201 20.538 12.886 1.00 52.66 112 PHE A O 1
ATOM 876 N N . SER A 1 113 ? -16.686 21.802 11.840 1.00 51.56 113 SER A N 1
ATOM 877 C CA . SER A 1 113 ? -17.541 23.000 11.752 1.00 51.56 113 SER A CA 1
ATOM 878 C C . SER A 1 113 ? -18.755 22.875 10.821 1.00 51.56 113 SER A C 1
ATOM 880 O O . SER A 1 113 ? -19.616 23.751 10.824 1.00 51.56 113 SER A O 1
ATOM 882 N N . THR A 1 114 ? -18.841 21.810 10.017 1.00 53.12 114 THR A N 1
ATOM 883 C CA . THR A 1 114 ? -19.919 21.612 9.022 1.00 53.12 114 THR A CA 1
ATOM 884 C C . THR A 1 114 ? -20.843 20.433 9.327 1.00 53.12 114 THR A C 1
ATOM 886 O O . THR A 1 114 ? -21.833 20.232 8.623 1.00 53.12 114 THR A O 1
ATOM 889 N N . ALA A 1 115 ? -20.560 19.662 10.380 1.00 56.47 115 ALA A N 1
ATOM 890 C CA . ALA A 1 115 ? -21.384 18.545 10.818 1.00 56.47 115 ALA A CA 1
ATOM 891 C C . ALA A 1 115 ? -22.031 18.909 12.161 1.00 56.47 115 ALA A C 1
ATOM 893 O O . ALA A 1 115 ? -21.317 19.232 13.100 1.00 56.47 115 ALA A O 1
ATOM 894 N N . GLY A 1 116 ? -23.365 18.868 12.269 1.00 63.91 116 GLY A N 1
ATOM 895 C CA . GLY A 1 116 ? -24.046 19.116 13.551 1.00 63.91 116 GLY A CA 1
ATOM 896 C C . GLY A 1 116 ? -23.591 18.158 14.667 1.00 63.91 116 GLY A C 1
ATOM 897 O O . GLY A 1 116 ? -22.910 17.168 14.397 1.00 63.91 116 GLY A O 1
ATOM 898 N N . ASP A 1 117 ? -24.015 18.403 15.909 1.00 66.94 117 ASP A N 1
ATOM 899 C CA . ASP A 1 117 ? -23.508 17.775 17.148 1.00 66.94 117 ASP A CA 1
ATOM 900 C C . ASP A 1 117 ? -23.308 16.244 17.102 1.00 66.94 117 ASP A C 1
ATOM 902 O O . ASP A 1 117 ? -22.360 15.699 17.674 1.00 66.94 117 ASP A O 1
ATOM 906 N N . VAL A 1 118 ? -24.196 15.518 16.412 1.00 65.38 118 VAL A N 1
ATOM 907 C CA . VAL A 1 118 ? -24.112 14.053 16.251 1.00 65.38 118 VAL A CA 1
ATOM 908 C C . VAL A 1 118 ? -22.930 13.644 15.365 1.00 65.38 118 VAL A C 1
ATOM 910 O O . VAL A 1 118 ? -22.241 12.668 15.664 1.00 65.38 118 VAL A O 1
ATOM 913 N N . GLY A 1 119 ? -22.678 14.390 14.288 1.00 66.69 119 GLY A N 1
ATOM 914 C CA . GLY A 1 119 ? -21.536 14.177 13.405 1.00 66.69 119 GLY A CA 1
ATOM 915 C C . GLY A 1 119 ? -20.219 14.522 14.091 1.00 66.69 119 GLY A C 1
ATOM 916 O O . GLY A 1 119 ? -19.260 13.761 13.976 1.00 66.69 119 GLY A O 1
ATOM 917 N N . GLU A 1 120 ? -20.186 15.596 14.884 1.00 69.44 120 GLU A N 1
ATOM 918 C CA . GLU A 1 120 ? -18.989 15.991 15.629 1.00 69.44 120 GLU A CA 1
ATOM 919 C C . GLU A 1 120 ? -18.525 14.900 16.607 1.00 69.44 120 GLU A C 1
ATOM 921 O O . GLU A 1 120 ? -17.368 14.471 16.566 1.00 69.44 120 GLU A O 1
ATOM 926 N N . ARG A 1 121 ? -19.433 14.376 17.446 1.00 74.62 121 ARG A N 1
ATOM 927 C CA . ARG A 1 121 ? -19.123 13.281 18.390 1.00 74.62 121 ARG A CA 1
ATOM 928 C C . ARG A 1 121 ? -18.585 12.044 17.679 1.00 74.62 121 ARG A C 1
ATOM 930 O O . ARG A 1 121 ? -17.693 11.362 18.181 1.00 74.62 121 ARG A O 1
ATOM 937 N N . TYR A 1 122 ? -19.131 11.761 16.506 1.00 73.81 122 TYR A N 1
ATOM 938 C CA . TYR A 1 122 ? -18.766 10.605 15.712 1.00 73.81 122 TYR A CA 1
ATOM 939 C C . TYR A 1 122 ? -17.371 10.747 15.086 1.00 73.81 122 TYR A C 1
ATOM 941 O O . TYR A 1 122 ? -16.555 9.829 15.183 1.00 73.81 122 TYR A O 1
ATOM 949 N N . PHE A 1 123 ? -17.050 11.914 14.524 1.00 74.38 123 PHE A N 1
ATOM 950 C CA . PHE A 1 123 ? -15.702 12.204 14.035 1.00 74.38 123 PHE A CA 1
ATOM 951 C C . PHE A 1 123 ? -14.668 12.203 15.160 1.00 74.38 123 PHE A C 1
ATOM 953 O O . PHE A 1 123 ? -13.597 11.622 14.984 1.00 74.38 123 PHE A O 1
ATOM 960 N N . ARG A 1 124 ? -15.008 12.744 16.339 1.00 78.81 124 ARG A N 1
ATOM 961 C CA . ARG A 1 124 ? -14.143 12.671 17.527 1.0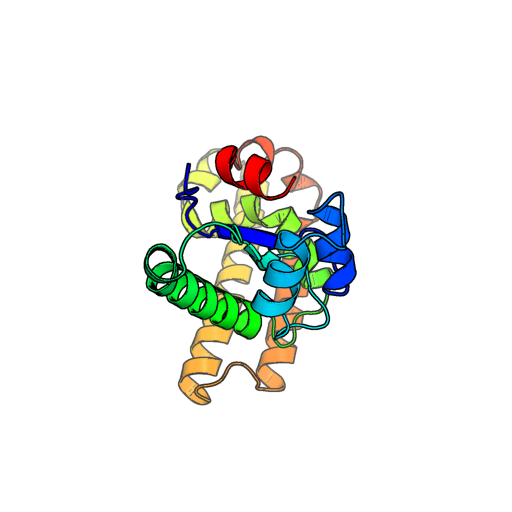0 78.81 124 ARG A CA 1
ATOM 962 C C . ARG A 1 124 ? -13.855 11.221 17.925 1.00 78.81 124 ARG A C 1
ATOM 964 O O . ARG A 1 124 ? -12.720 10.906 18.268 1.00 78.81 124 ARG A O 1
ATOM 971 N N . ALA A 1 125 ? -14.834 10.316 17.841 1.00 83.50 125 ALA A N 1
ATOM 972 C CA . ALA A 1 125 ? -14.619 8.897 18.136 1.00 83.50 125 ALA A CA 1
ATOM 973 C C . ALA A 1 125 ? -13.660 8.222 17.133 1.00 83.50 125 ALA A C 1
ATOM 975 O O . ALA A 1 125 ? -12.790 7.443 17.536 1.00 83.50 125 ALA A O 1
ATOM 976 N N . ILE A 1 126 ? -13.777 8.540 15.837 1.00 80.50 126 ILE A N 1
ATOM 977 C CA . ILE A 1 126 ? -12.835 8.057 14.813 1.00 80.50 126 ILE A CA 1
ATOM 978 C C . ILE A 1 126 ? -11.431 8.600 15.088 1.00 80.50 126 ILE A C 1
ATOM 980 O O . ILE A 1 126 ? -10.475 7.828 15.126 1.00 80.50 126 ILE A O 1
ATOM 984 N N . GLU A 1 127 ? -11.304 9.907 15.322 1.00 80.12 127 GLU A N 1
ATOM 985 C CA . GLU A 1 127 ? -10.027 10.564 15.608 1.00 80.12 127 GLU A CA 1
ATOM 986 C C . GLU A 1 127 ? -9.350 9.961 16.846 1.00 80.12 127 GLU A C 1
ATOM 988 O O . GLU A 1 127 ? -8.172 9.611 16.805 1.00 80.12 127 GLU A O 1
ATOM 993 N N . GLN A 1 128 ? -10.096 9.766 17.936 1.00 87.25 128 GLN A N 1
ATOM 994 C CA . GLN A 1 128 ? -9.590 9.120 19.148 1.00 87.25 128 GLN A CA 1
ATOM 995 C C . GLN A 1 128 ? -9.105 7.695 18.877 1.00 87.25 128 GLN A C 1
ATOM 997 O O . GLN A 1 128 ? -8.068 7.289 19.400 1.00 87.25 128 GLN A O 1
ATOM 1002 N N . THR A 1 129 ? -9.826 6.939 18.048 1.00 89.00 129 THR A N 1
ATOM 1003 C CA . THR A 1 129 ? -9.420 5.579 17.668 1.00 89.00 129 THR A CA 1
ATOM 1004 C C . THR A 1 129 ? -8.130 5.605 16.846 1.00 89.00 129 THR A C 1
ATOM 1006 O O . THR A 1 129 ? -7.213 4.836 17.123 1.00 89.00 129 THR A O 1
ATOM 1009 N N . LEU A 1 130 ? -8.002 6.538 15.898 1.00 84.38 130 LEU A N 1
ATOM 1010 C CA . LEU A 1 130 ? -6.782 6.729 15.107 1.00 84.38 130 LEU A CA 1
ATOM 1011 C C . LEU A 1 130 ? -5.585 7.141 15.979 1.00 84.38 130 LEU A C 1
ATOM 1013 O O . LEU A 1 130 ? -4.506 6.573 15.821 1.00 84.38 130 LEU A O 1
ATOM 1017 N N . LYS A 1 131 ? -5.778 8.042 16.953 1.00 86.62 131 LYS A N 1
ATOM 1018 C CA . LYS A 1 131 ? -4.741 8.413 17.936 1.00 86.62 131 LYS A CA 1
ATOM 1019 C C . LYS A 1 131 ? -4.306 7.221 18.787 1.00 86.62 131 LYS A C 1
ATOM 1021 O O . LYS A 1 131 ? -3.115 7.044 19.014 1.00 86.62 131 LYS A O 1
ATOM 1026 N N . LYS A 1 132 ? -5.241 6.372 19.231 1.00 90.19 132 LYS A N 1
ATOM 1027 C CA . LYS A 1 132 ? -4.903 5.136 19.962 1.00 90.19 132 LYS A CA 1
ATOM 1028 C C . LYS A 1 132 ? -4.070 4.183 19.108 1.00 90.19 132 LYS A C 1
ATOM 1030 O O . LYS A 1 132 ? -3.095 3.632 19.610 1.00 90.19 132 LYS A O 1
ATOM 1035 N N . ILE A 1 133 ? -4.414 4.030 17.824 1.00 85.12 133 ILE A N 1
ATOM 1036 C CA . ILE A 1 133 ? -3.607 3.242 16.882 1.00 85.12 133 ILE A CA 1
ATOM 1037 C C . ILE A 1 133 ? -2.195 3.830 16.818 1.00 85.12 133 ILE A C 1
ATOM 1039 O O . ILE A 1 133 ? -1.235 3.109 17.061 1.00 85.12 133 ILE A O 1
ATOM 1043 N N . GLU A 1 134 ? -2.051 5.133 16.569 1.00 83.56 134 GLU A N 1
ATOM 1044 C CA . GLU A 1 134 ? -0.738 5.785 16.505 1.00 83.56 134 GLU A CA 1
ATOM 1045 C C . GLU A 1 134 ? 0.088 5.579 17.787 1.00 83.56 134 GLU A C 1
ATOM 1047 O O . GLU A 1 134 ? 1.247 5.167 17.716 1.00 83.56 134 GLU A O 1
ATOM 1052 N N . VAL A 1 135 ? -0.509 5.806 18.960 1.00 88.75 135 VAL A N 1
ATOM 1053 C CA . VAL A 1 135 ? 0.154 5.631 20.261 1.00 88.75 135 VAL A CA 1
ATOM 1054 C C . VAL A 1 135 ? 0.607 4.185 20.469 1.00 88.75 135 VAL A C 1
ATOM 1056 O O . VAL A 1 135 ? 1.740 3.974 20.900 1.00 88.75 135 VAL A O 1
ATOM 1059 N N . SER A 1 136 ? -0.215 3.192 20.114 1.00 86.19 136 SER A N 1
ATOM 1060 C CA . SER A 1 136 ? 0.160 1.772 20.201 1.00 86.19 136 SER A CA 1
ATOM 1061 C C . SER A 1 136 ? 1.405 1.465 19.352 1.00 86.19 136 SER A C 1
ATOM 1063 O O . SER A 1 136 ? 2.356 0.850 19.839 1.00 86.19 136 SER A O 1
ATOM 1065 N N . TYR A 1 137 ? 1.484 1.997 18.124 1.00 83.06 137 TYR A N 1
ATOM 1066 C CA . TYR A 1 137 ? 2.680 1.874 17.278 1.00 83.06 137 TYR A CA 1
ATOM 1067 C C . TYR A 1 137 ? 3.913 2.541 17.886 1.00 83.06 137 TYR A C 1
ATOM 1069 O O . TYR A 1 137 ? 4.993 1.947 17.897 1.00 83.06 137 TYR A O 1
ATOM 1077 N N . GLN A 1 138 ? 3.771 3.777 18.373 1.00 85.69 138 GLN A N 1
ATOM 1078 C CA . GLN A 1 138 ? 4.887 4.496 18.980 1.00 85.69 138 GLN A CA 1
ATOM 1079 C C . GLN A 1 138 ? 5.401 3.767 20.226 1.00 85.69 138 GLN A C 1
ATOM 1081 O O . GLN A 1 138 ? 6.611 3.642 20.403 1.00 85.69 138 GLN A O 1
ATOM 1086 N N . ASN A 1 139 ? 4.501 3.261 21.070 1.00 87.38 139 ASN A N 1
ATOM 1087 C CA . ASN A 1 139 ? 4.853 2.526 22.280 1.00 87.38 139 ASN A CA 1
ATOM 1088 C C . ASN A 1 139 ? 5.586 1.230 21.946 1.00 87.38 139 ASN A C 1
ATOM 1090 O O . ASN A 1 139 ? 6.669 1.006 22.473 1.00 87.38 139 ASN A O 1
ATOM 1094 N N . GLN A 1 140 ? 5.051 0.426 21.027 1.00 82.94 140 GLN A N 1
ATOM 1095 C CA . GLN A 1 140 ? 5.684 -0.814 20.583 1.00 82.94 140 GLN A CA 1
ATOM 1096 C C . GLN A 1 140 ? 7.078 -0.565 19.983 1.00 82.94 140 GLN A C 1
ATOM 1098 O O . GLN A 1 140 ? 8.028 -1.294 20.270 1.00 82.94 140 GLN A O 1
ATOM 1103 N N . PHE A 1 141 ? 7.229 0.484 19.172 1.00 80.75 141 PHE A N 1
ATOM 1104 C CA . PHE A 1 141 ? 8.529 0.833 18.605 1.00 80.75 141 PHE A CA 1
ATOM 1105 C C . PHE A 1 141 ? 9.518 1.307 19.679 1.00 80.75 141 PHE A C 1
ATOM 1107 O O . PHE A 1 141 ? 10.673 0.890 19.663 1.00 80.75 141 PHE A O 1
ATOM 1114 N N . ARG A 1 142 ? 9.075 2.130 20.641 1.00 84.75 142 ARG A N 1
ATOM 1115 C CA . ARG A 1 142 ? 9.910 2.596 21.762 1.00 84.75 142 ARG A CA 1
ATOM 1116 C C . ARG A 1 142 ? 10.350 1.455 22.681 1.00 84.75 142 ARG A C 1
ATOM 1118 O O . ARG A 1 142 ? 11.468 1.497 23.176 1.00 84.75 142 ARG A O 1
ATOM 1125 N N . THR A 1 143 ? 9.490 0.465 22.923 1.00 84.19 143 THR A N 1
ATOM 1126 C CA . THR A 1 143 ? 9.771 -0.624 23.873 1.00 84.19 143 THR A CA 1
ATOM 1127 C C . THR A 1 143 ? 10.525 -1.792 23.250 1.00 84.19 143 THR A C 1
ATOM 1129 O O . THR A 1 143 ? 11.386 -2.364 23.909 1.00 84.19 143 THR A O 1
ATOM 1132 N N . GLN A 1 144 ? 10.227 -2.163 22.000 1.00 80.50 144 GLN A N 1
ATOM 1133 C CA . GLN A 1 144 ? 10.776 -3.374 21.373 1.00 80.50 144 GLN A CA 1
ATOM 1134 C C . GLN A 1 144 ? 11.625 -3.106 20.124 1.00 80.50 144 GLN A C 1
ATOM 1136 O O . GLN A 1 144 ? 12.157 -4.051 19.543 1.00 80.50 144 GLN A O 1
ATOM 1141 N N . GLY A 1 145 ? 11.711 -1.859 19.645 1.00 80.00 145 GLY A N 1
ATOM 1142 C CA . GLY A 1 145 ? 12.417 -1.503 18.404 1.00 80.00 145 GLY A CA 1
ATOM 1143 C C . GLY A 1 145 ? 11.824 -2.128 17.132 1.00 80.00 145 GLY A C 1
ATOM 1144 O O . GLY A 1 145 ? 12.350 -1.942 16.037 1.00 80.00 145 GLY A O 1
ATOM 1145 N N . THR A 1 146 ? 10.731 -2.884 17.258 1.00 77.00 146 THR A N 1
ATOM 1146 C CA . THR A 1 146 ? 10.114 -3.675 16.191 1.00 77.00 146 THR A CA 1
ATOM 1147 C C . THR A 1 146 ? 8.598 -3.666 16.343 1.00 77.00 146 THR A C 1
ATOM 1149 O O . THR A 1 146 ? 8.075 -3.564 17.447 1.00 77.00 146 THR A O 1
ATOM 1152 N N . LEU A 1 147 ? 7.868 -3.806 15.236 1.00 73.69 147 LEU A N 1
ATOM 1153 C CA . LEU A 1 147 ? 6.397 -3.794 15.207 1.00 73.69 147 LEU A CA 1
ATOM 1154 C C . LEU A 1 147 ? 5.801 -5.212 15.137 1.00 73.69 147 LEU A C 1
ATOM 1156 O O . LEU A 1 147 ? 4.799 -5.423 14.458 1.00 73.69 147 LEU A O 1
ATOM 1160 N N . ILE A 1 148 ? 6.451 -6.196 15.772 1.00 76.00 148 ILE A N 1
ATOM 1161 C CA . ILE A 1 148 ? 6.101 -7.624 15.635 1.00 76.00 148 ILE A CA 1
ATOM 1162 C C . ILE A 1 148 ? 5.651 -8.313 16.932 1.00 76.00 148 ILE A C 1
ATOM 1164 O O . ILE A 1 148 ? 5.516 -9.533 16.962 1.00 76.00 148 ILE A O 1
ATOM 1168 N N . GLY A 1 149 ? 5.411 -7.555 18.004 1.00 80.19 149 GLY A N 1
ATOM 1169 C CA . GLY A 1 149 ? 4.962 -8.109 19.281 1.00 80.19 149 GLY A CA 1
ATOM 1170 C C . GLY A 1 149 ? 3.540 -8.680 19.218 1.00 80.19 149 GLY A C 1
ATOM 1171 O O . GLY A 1 149 ? 2.629 -8.055 18.676 1.00 80.19 149 GLY A O 1
ATOM 1172 N N . GLN A 1 150 ? 3.322 -9.844 19.839 1.00 82.50 150 GLN A N 1
ATOM 1173 C CA . GLN A 1 150 ? 2.005 -10.495 19.874 1.00 82.50 150 GLN A CA 1
ATOM 1174 C C . GLN A 1 150 ? 0.935 -9.612 20.534 1.00 82.50 150 GLN A C 1
ATOM 1176 O O . GLN A 1 150 ? -0.167 -9.471 20.008 1.00 82.50 150 GLN A O 1
ATOM 1181 N N . GLN A 1 151 ? 1.264 -8.985 21.668 1.00 82.19 151 GLN A N 1
ATOM 1182 C CA . GLN A 1 151 ? 0.343 -8.094 22.379 1.00 82.19 151 GLN A CA 1
ATOM 1183 C C . GLN A 1 151 ? -0.006 -6.855 21.545 1.00 82.19 151 GLN A C 1
ATOM 1185 O O . GLN A 1 151 ? -1.172 -6.468 21.483 1.00 82.19 151 GLN A O 1
ATOM 1190 N N . PHE A 1 152 ? 0.977 -6.302 20.830 1.00 83.69 152 PHE A N 1
ATOM 1191 C CA . PHE A 1 152 ? 0.765 -5.214 19.878 1.00 83.69 152 PHE A CA 1
ATOM 1192 C C . PHE A 1 152 ? -0.213 -5.614 18.765 1.00 83.69 152 PHE A C 1
ATOM 1194 O O . PHE A 1 152 ? -1.118 -4.849 18.441 1.00 83.69 152 PHE A O 1
ATOM 1201 N N . PHE A 1 153 ? -0.098 -6.824 18.208 1.00 84.00 153 PHE A N 1
ATOM 1202 C CA . PHE A 1 153 ? -1.044 -7.287 17.190 1.00 84.00 153 PHE A CA 1
ATOM 1203 C C . PHE A 1 153 ? -2.473 -7.431 17.717 1.00 84.00 153 PHE A C 1
ATOM 1205 O O . PHE A 1 153 ? -3.411 -7.051 17.016 1.00 84.00 153 PHE A O 1
ATOM 1212 N N . VAL A 1 154 ? -2.654 -7.937 18.940 1.00 86.50 154 VAL A N 1
ATOM 1213 C CA . VAL A 1 154 ? -3.985 -8.057 19.557 1.00 86.50 154 VAL A CA 1
ATOM 1214 C C . VAL A 1 154 ? -4.620 -6.680 19.755 1.00 86.50 154 VAL A C 1
ATOM 1216 O O . VAL A 1 154 ? -5.739 -6.458 19.291 1.00 86.50 154 VAL A O 1
ATOM 1219 N N . GLU A 1 155 ? -3.898 -5.744 20.378 1.00 86.81 155 GLU A N 1
ATOM 1220 C CA . GLU A 1 155 ? -4.381 -4.378 20.619 1.00 86.81 155 GLU A CA 1
ATOM 1221 C C . GLU A 1 155 ? -4.726 -3.671 19.302 1.00 86.81 155 GLU A C 1
ATOM 1223 O O . GLU A 1 155 ? -5.815 -3.118 19.128 1.00 86.81 155 GLU A O 1
ATOM 1228 N N . ARG A 1 156 ? -3.822 -3.746 18.323 1.00 85.12 156 ARG A N 1
ATOM 1229 C CA . ARG A 1 156 ? -4.015 -3.139 17.008 1.00 85.12 156 ARG A CA 1
ATOM 1230 C C . ARG A 1 156 ? -5.249 -3.686 16.295 1.00 85.12 156 ARG A C 1
ATOM 1232 O O . ARG A 1 156 ? -6.010 -2.902 15.732 1.00 85.12 156 ARG A O 1
ATOM 1239 N N . ASN A 1 157 ? -5.458 -5.001 16.304 1.00 84.62 157 ASN A N 1
ATOM 1240 C CA . ASN A 1 157 ? -6.610 -5.613 15.641 1.00 84.62 157 ASN A CA 1
ATOM 1241 C C . ASN A 1 157 ? -7.930 -5.177 16.294 1.00 84.62 157 ASN A C 1
ATOM 1243 O O . ASN A 1 157 ? -8.898 -4.896 15.586 1.00 84.62 157 ASN A O 1
ATOM 1247 N N . GLN A 1 158 ? -7.963 -5.041 17.623 1.00 89.44 158 GLN A N 1
ATOM 1248 C CA . GLN A 1 158 ? -9.128 -4.506 18.337 1.00 89.44 158 GLN A CA 1
ATOM 1249 C C . GLN A 1 158 ? -9.424 -3.056 17.931 1.00 89.44 158 GLN A C 1
ATOM 1251 O O . GLN A 1 158 ? -10.567 -2.722 17.615 1.00 89.44 158 GLN A O 1
ATOM 1256 N N . LEU A 1 159 ? -8.397 -2.204 17.872 1.00 90.69 159 LEU A N 1
ATOM 1257 C CA . LEU A 1 159 ? -8.544 -0.807 17.457 1.00 90.69 159 LEU A CA 1
ATOM 1258 C C . LEU A 1 159 ? -8.982 -0.674 15.989 1.00 90.69 159 LEU A C 1
ATOM 1260 O O . LEU A 1 159 ? -9.833 0.157 15.674 1.00 90.69 159 LEU A O 1
ATOM 1264 N N . LEU A 1 160 ? -8.453 -1.509 15.089 1.00 87.62 160 LEU A N 1
ATOM 1265 C CA . LEU A 1 160 ? -8.880 -1.549 13.686 1.00 87.62 160 LEU A CA 1
ATOM 1266 C C . LEU A 1 160 ? -10.336 -2.011 13.544 1.00 87.62 160 LEU A C 1
ATOM 1268 O O . LEU A 1 160 ? -11.066 -1.464 12.717 1.00 87.62 160 LEU A O 1
ATOM 1272 N N . SER A 1 161 ? -10.786 -2.958 14.371 1.00 87.06 161 SER A N 1
ATOM 1273 C CA . SER A 1 161 ? -12.193 -3.373 14.413 1.00 87.06 161 SER A CA 1
ATOM 1274 C C . SER A 1 161 ? -13.108 -2.231 14.864 1.00 87.06 161 SER A C 1
ATOM 1276 O O . SER A 1 161 ? -14.106 -1.944 14.204 1.00 87.06 161 SER A O 1
ATOM 1278 N N . GLN A 1 162 ? -12.738 -1.510 15.928 1.00 89.00 162 GLN A N 1
ATOM 1279 C CA . GLN A 1 162 ? -13.488 -0.331 16.381 1.00 89.00 162 GLN A CA 1
ATOM 1280 C C . GLN A 1 162 ? -13.548 0.750 15.296 1.00 89.00 162 GLN A C 1
ATOM 1282 O O . GLN A 1 162 ? -14.610 1.312 15.025 1.00 89.00 162 GLN A O 1
ATOM 1287 N N . LEU A 1 163 ? -12.425 1.006 14.617 1.00 86.69 163 LEU A N 1
ATOM 1288 C CA . LEU A 1 163 ? -12.375 1.949 13.502 1.00 86.69 163 LEU A CA 1
ATOM 1289 C C . LEU A 1 163 ? -13.323 1.528 12.369 1.00 86.69 163 LEU A C 1
ATOM 1291 O O . LEU A 1 163 ? -14.036 2.369 11.827 1.00 86.69 163 LEU A O 1
ATOM 1295 N N . LYS A 1 164 ? -13.377 0.235 12.029 1.00 84.50 164 LYS A N 1
ATOM 1296 C CA . LYS A 1 164 ? -14.299 -0.306 11.017 1.00 84.50 164 LYS A CA 1
ATOM 1297 C C . LYS A 1 164 ? -15.760 -0.044 11.356 1.00 84.50 164 LYS A C 1
ATOM 1299 O O . LYS A 1 164 ? -16.507 0.426 10.496 1.00 84.50 164 LYS A O 1
ATOM 1304 N N . GLU A 1 165 ? -16.172 -0.309 12.589 1.00 86.75 165 GLU A N 1
ATOM 1305 C CA . GLU A 1 165 ? -17.539 -0.040 13.051 1.00 86.75 165 GLU A CA 1
ATOM 1306 C C . GLU A 1 165 ? -17.883 1.454 12.979 1.00 86.75 165 GLU A C 1
ATOM 1308 O O . GLU A 1 165 ? -18.973 1.836 12.542 1.00 86.75 165 GLU A O 1
ATOM 1313 N N . LEU A 1 166 ? -16.927 2.308 13.355 1.00 82.31 166 LEU A N 1
ATOM 1314 C CA . LEU A 1 166 ? -17.041 3.765 13.303 1.00 82.31 166 LEU A CA 1
ATOM 1315 C C . LEU A 1 166 ? -16.873 4.359 11.903 1.00 82.31 166 LEU A C 1
ATOM 1317 O O . LEU A 1 166 ? -17.067 5.551 11.730 1.00 82.31 166 LEU A O 1
ATOM 1321 N N . VAL A 1 167 ? -16.504 3.604 10.877 1.00 76.06 167 VAL A N 1
ATOM 1322 C CA . VAL A 1 167 ? -16.412 4.141 9.505 1.00 76.06 167 VAL A CA 1
ATOM 1323 C C . VAL A 1 167 ? -17.537 3.615 8.621 1.00 76.06 167 VAL A C 1
ATOM 1325 O O . VAL A 1 167 ? -17.993 4.301 7.709 1.00 76.06 167 VAL A O 1
ATOM 1328 N N . ASN A 1 168 ? -18.037 2.417 8.909 1.00 74.38 168 ASN A N 1
ATOM 1329 C CA . ASN A 1 168 ? -19.117 1.811 8.137 1.00 74.38 168 ASN A CA 1
ATOM 1330 C C . ASN A 1 168 ? -20.517 2.286 8.553 1.00 74.38 168 ASN A C 1
ATOM 1332 O O . ASN A 1 168 ? -21.489 2.000 7.850 1.00 74.38 168 ASN A O 1
ATOM 1336 N N . LYS A 1 169 ? -20.651 3.014 9.668 1.00 73.00 169 LYS A N 1
ATOM 1337 C CA . LYS A 1 169 ? -21.945 3.533 10.122 1.00 73.00 169 LYS A CA 1
ATOM 1338 C C . LYS A 1 169 ? -22.504 4.561 9.101 1.00 73.00 169 LYS A C 1
ATOM 1340 O O . LYS A 1 169 ? -21.761 5.387 8.563 1.00 73.00 169 LYS A O 1
ATOM 1345 N N . PRO A 1 170 ? -23.817 4.523 8.797 1.00 62.06 170 PRO A N 1
ATOM 1346 C CA . PRO A 1 170 ? -24.414 5.177 7.622 1.00 62.06 170 PRO A CA 1
ATOM 1347 C C . PRO A 1 170 ? -24.315 6.712 7.601 1.00 62.06 170 PRO A C 1
ATOM 1349 O O . PRO A 1 170 ? -24.413 7.304 6.527 1.00 62.06 170 PRO A O 1
ATOM 1352 N N . LEU A 1 171 ? -24.049 7.346 8.747 1.00 60.06 171 LEU A N 1
ATOM 1353 C CA . LEU A 1 171 ? -23.839 8.793 8.882 1.00 60.06 171 LEU A CA 1
ATOM 1354 C C . LEU A 1 171 ? -22.672 9.339 8.034 1.00 60.06 171 LEU A C 1
ATOM 1356 O O . LEU A 1 171 ? -22.686 10.513 7.685 1.00 60.06 171 LEU A O 1
ATOM 1360 N N . LEU A 1 172 ? -21.687 8.515 7.653 1.00 54.16 172 LEU A N 1
ATOM 1361 C CA . LEU A 1 172 ? -20.538 8.964 6.849 1.00 54.16 172 LEU A CA 1
ATOM 1362 C C . LEU A 1 172 ? -20.792 9.034 5.342 1.00 54.16 172 LEU A C 1
ATOM 1364 O O . LEU A 1 172 ? -20.104 9.778 4.638 1.00 54.16 172 LEU A O 1
ATOM 1368 N N . LYS A 1 173 ? -21.771 8.284 4.819 1.00 52.12 173 LYS A N 1
ATOM 1369 C CA . LYS A 1 173 ? -22.021 8.230 3.367 1.00 52.12 173 LYS A CA 1
ATOM 1370 C C . LYS A 1 173 ? -22.467 9.581 2.794 1.00 52.12 173 LYS A C 1
ATOM 1372 O O . LYS A 1 173 ? -22.208 9.846 1.624 1.00 52.12 173 LYS A O 1
ATOM 1377 N N . SER A 1 174 ? -23.073 10.456 3.599 1.00 50.81 174 SER A N 1
ATOM 1378 C CA . SER A 1 174 ? -23.501 11.800 3.175 1.00 50.81 174 SER A CA 1
ATOM 1379 C C . SER A 1 174 ? -22.348 12.814 3.060 1.00 50.81 174 SER A C 1
ATOM 1381 O O . SER A 1 174 ? -22.493 13.819 2.352 1.00 50.81 174 SER A O 1
ATOM 1383 N N . LEU A 1 175 ? -21.197 12.533 3.691 1.00 49.44 175 LEU A N 1
ATOM 1384 C CA . LEU A 1 175 ? -20.073 13.465 3.880 1.00 49.44 175 LEU A CA 1
ATOM 1385 C C . LEU A 1 175 ? -18.795 13.075 3.109 1.00 49.44 175 LEU A C 1
ATOM 1387 O O . LEU A 1 175 ? -17.899 13.896 2.946 1.00 49.44 175 LEU A O 1
ATOM 1391 N N . ALA A 1 176 ? -18.715 11.861 2.553 1.00 50.41 176 ALA A N 1
ATOM 1392 C CA . ALA A 1 176 ? -17.561 11.369 1.784 1.00 50.41 176 ALA A CA 1
ATOM 1393 C C . ALA A 1 176 ? -17.307 12.093 0.438 1.00 50.41 176 ALA A C 1
ATOM 1395 O O . ALA A 1 176 ? -16.329 11.802 -0.246 1.00 50.41 176 ALA A O 1
ATOM 1396 N N . ARG A 1 177 ? -18.155 13.058 0.050 1.00 50.47 177 ARG A N 1
ATOM 1397 C CA . ARG A 1 177 ? -18.038 13.824 -1.208 1.00 50.47 177 ARG A CA 1
ATOM 1398 C C . ARG A 1 177 ? -16.808 14.743 -1.281 1.00 50.47 177 ARG A C 1
ATOM 1400 O O . ARG A 1 177 ? -16.536 15.290 -2.344 1.00 50.47 177 ARG A O 1
ATOM 1407 N N . TYR A 1 178 ? -16.068 14.912 -0.186 1.00 49.88 178 TYR A N 1
ATOM 1408 C CA . TYR A 1 178 ? -15.008 15.918 -0.081 1.00 49.88 178 TYR A CA 1
ATOM 1409 C C . TYR A 1 178 ? -13.584 15.410 -0.325 1.00 49.88 178 TYR A C 1
ATOM 1411 O O . TYR A 1 178 ? -12.655 16.217 -0.311 1.00 49.88 178 TYR A O 1
ATOM 1419 N N . THR A 1 179 ? -13.364 14.112 -0.562 1.00 49.88 179 THR A N 1
ATOM 1420 C CA . THR A 1 179 ? -12.001 13.570 -0.527 1.00 49.88 179 THR A CA 1
ATOM 1421 C C . THR A 1 179 ? -11.594 12.862 -1.827 1.00 49.88 179 THR A C 1
ATOM 1423 O O . THR A 1 179 ? -11.922 11.716 -2.106 1.00 49.88 179 THR A O 1
ATOM 1426 N N . VAL A 1 180 ? -10.738 13.586 -2.556 1.00 51.50 180 VAL A N 1
ATOM 1427 C CA . VAL A 1 180 ? -9.559 13.117 -3.304 1.00 51.50 180 VAL A CA 1
ATOM 1428 C C . VAL A 1 180 ? -9.626 13.100 -4.843 1.00 51.50 180 VAL A C 1
ATOM 1430 O O . VAL A 1 180 ? -10.170 12.203 -5.478 1.00 51.50 180 VAL A O 1
ATOM 1433 N N . LYS A 1 181 ? -8.907 14.062 -5.448 1.00 37.09 181 LYS A N 1
ATOM 1434 C CA . LYS A 1 181 ? -8.349 13.981 -6.808 1.00 37.09 181 LYS A CA 1
ATOM 1435 C C . LYS A 1 181 ? -6.890 13.514 -6.715 1.00 37.09 181 LYS A C 1
ATOM 1437 O O . LYS A 1 181 ? -6.034 14.291 -6.300 1.00 37.09 181 LYS A O 1
ATOM 1442 N N . PHE A 1 182 ? -6.587 12.283 -7.122 1.00 45.94 182 PHE A N 1
ATOM 1443 C CA . PHE A 1 182 ? -5.202 11.848 -7.348 1.00 45.94 182 PHE A CA 1
ATOM 1444 C C . PHE A 1 182 ? -4.786 12.158 -8.795 1.00 45.94 182 PHE A C 1
ATOM 1446 O O . PHE A 1 182 ? -5.557 11.924 -9.726 1.00 45.94 182 PHE A O 1
ATOM 1453 N N . ARG A 1 183 ? -3.580 12.711 -8.995 1.00 40.78 183 ARG A N 1
ATOM 1454 C CA . ARG A 1 183 ? -3.032 12.979 -10.339 1.00 40.78 183 ARG A CA 1
ATOM 1455 C C . ARG A 1 183 ? -2.750 11.655 -11.061 1.00 40.78 183 ARG A C 1
ATOM 1457 O O . ARG A 1 183 ? -2.136 10.761 -10.488 1.0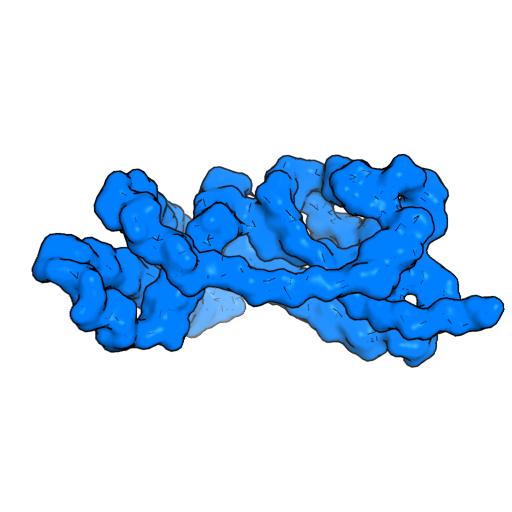0 40.78 183 ARG A O 1
ATOM 1464 N N . GLN A 1 184 ? -3.178 11.551 -12.318 1.00 45.25 184 GLN A N 1
ATOM 1465 C CA . GLN A 1 184 ? -2.915 10.397 -13.183 1.00 45.25 184 GLN A CA 1
ATOM 1466 C C . GLN A 1 184 ? -1.525 10.526 -13.837 1.00 45.25 184 GLN A C 1
ATOM 1468 O O . GLN A 1 184 ? -1.163 11.599 -14.319 1.00 45.25 184 GLN A O 1
ATOM 1473 N N . TYR A 1 185 ? -0.737 9.445 -13.848 1.00 49.38 185 TYR A N 1
ATOM 1474 C CA . TYR A 1 185 ? 0.596 9.395 -14.469 1.00 49.38 185 TYR A CA 1
ATOM 1475 C C . TYR A 1 185 ? 0.520 8.784 -15.882 1.00 49.38 185 TYR A C 1
ATOM 1477 O O . TYR A 1 185 ? 0.755 7.590 -16.073 1.00 49.38 185 TYR A O 1
ATOM 1485 N N . GLU A 1 186 ? 0.209 9.603 -16.888 1.00 60.81 186 GLU A N 1
ATOM 1486 C CA . GLU A 1 186 ? -0.013 9.148 -18.276 1.00 60.81 186 GLU A CA 1
ATOM 1487 C C . GLU A 1 186 ? 1.233 8.551 -18.958 1.00 60.81 186 GLU A C 1
ATOM 1489 O O . GLU A 1 186 ? 1.136 7.577 -19.707 1.00 60.81 186 GLU A O 1
ATOM 1494 N N . ASN A 1 187 ? 2.428 9.081 -18.675 1.00 65.56 187 ASN A N 1
ATOM 1495 C CA . ASN A 1 187 ? 3.667 8.604 -19.305 1.00 65.56 187 ASN A CA 1
ATOM 1496 C C . ASN A 1 187 ? 4.029 7.176 -18.876 1.00 65.56 187 ASN A C 1
ATOM 1498 O O . ASN A 1 187 ? 4.488 6.387 -19.699 1.00 65.56 187 ASN A O 1
ATOM 1502 N N . LEU A 1 188 ? 3.776 6.831 -17.608 1.00 66.19 188 LEU A N 1
ATOM 1503 C CA . LEU A 1 188 ? 4.028 5.487 -17.095 1.00 66.19 188 LEU A CA 1
ATOM 1504 C C . LEU A 1 188 ? 3.040 4.492 -17.704 1.00 66.19 188 LEU A C 1
ATOM 1506 O O . LEU A 1 188 ? 3.450 3.436 -18.162 1.00 66.19 188 LEU A O 1
ATOM 1510 N N . LYS A 1 189 ? 1.760 4.863 -17.827 1.00 68.12 189 LYS A N 1
ATOM 1511 C CA . LYS A 1 189 ? 0.733 4.032 -18.477 1.00 68.12 189 LYS A CA 1
ATOM 1512 C C . LYS A 1 189 ? 1.110 3.641 -19.912 1.00 68.12 189 LYS A C 1
ATOM 1514 O O . LYS A 1 189 ? 0.868 2.509 -20.316 1.00 68.12 189 LYS A O 1
ATOM 1519 N N . ARG A 1 190 ? 1.743 4.540 -20.675 1.00 74.38 190 ARG A N 1
ATOM 1520 C CA . ARG A 1 190 ? 2.266 4.240 -22.025 1.00 74.38 190 ARG A CA 1
ATOM 1521 C C . ARG A 1 190 ? 3.510 3.345 -22.032 1.00 74.38 190 ARG A C 1
ATOM 1523 O O . ARG A 1 190 ? 3.827 2.786 -23.073 1.00 74.38 190 ARG A O 1
ATOM 1530 N N . ALA A 1 191 ? 4.245 3.248 -20.928 1.00 73.31 191 ALA A N 1
ATOM 1531 C CA . ALA A 1 191 ? 5.410 2.368 -20.814 1.00 73.31 191 ALA A CA 1
ATOM 1532 C C . ALA A 1 191 ? 5.028 0.919 -20.468 1.00 73.31 191 ALA A C 1
ATOM 1534 O O . ALA A 1 191 ? 5.814 0.013 -20.710 1.00 73.31 191 ALA A O 1
ATOM 1535 N N . LEU A 1 192 ? 3.834 0.706 -19.901 1.00 72.56 192 LEU A N 1
ATOM 1536 C CA . LEU A 1 192 ? 3.331 -0.618 -19.509 1.00 72.56 192 LEU A CA 1
ATOM 1537 C C . LEU A 1 192 ? 2.585 -1.358 -20.635 1.00 72.56 192 LEU A C 1
ATOM 1539 O O . LEU A 1 192 ? 2.159 -2.492 -20.422 1.00 72.56 192 LEU A O 1
ATOM 1543 N N . ASN A 1 193 ? 2.384 -0.720 -21.793 1.00 63.84 193 ASN A N 1
ATOM 1544 C CA . ASN A 1 193 ? 1.695 -1.298 -22.952 1.00 63.84 193 ASN A CA 1
ATOM 1545 C C . ASN A 1 193 ? 2.672 -1.637 -24.071 1.00 63.84 193 ASN A C 1
ATOM 1547 O O . ASN A 1 193 ? 3.584 -0.812 -24.307 1.00 63.84 193 ASN A O 1
#

Secondary structure (DSSP, 8-state):
----PPPEEEE--S-EEHHHHHHHH-S-TTSHHHHHHHHHHTT-SEE-TT-EEEE--TTS-HHHHHHHHHHHHHHHHHHHHHTTT--HHHHHHHHHTHHHHHHHHHHGGGTGGGS-HHHHHHHHHHHHHHHHHHHHHHHHHHHHSSS--HHHHHHHHHHHHHHHHHHHSGGGTTTGGG---PPP-HHHHHH--

Radius of gyration: 19.45 Å; chains: 1; bounding box: 47×36×53 Å

Sequence (193 aa):
MARNIAPGYCVVNRPGPLDYQARELFRDTRSPATQLFMKLNADTRYLRPGQILIVADPDTPPRLTMHMLNTLRQAKNKTNAAFIGVNSDDAGFMHRHYGLIAALTGAGDKIFSTAGDVGERYFRAIEQTLKKIEVSYQNQFRTQGTLIGQQFFVERNQLLSQLKELVNKPLLKSLARYTVKFRQYENLKRALN

pLDDT: mean 81.32, std 14.78, range [37.09, 97.5]

Foldseek 3Di:
DQDADEKDKDFDQAKFFQLVVLVVQAPDCPDPQNVVQCVLAVVDGIDAGGQMGIGDFPSHDCVNHVVVSVVVVVVNVVRVQVCVLPDRVLNNLCNVCVQVLCCLVPVPPVVQPPDPPVVNVLSVQLSVLVVQLVVLQVVCCVPPVGCHDPVSSVSNVVSSVSNSVSCPPPVCVVPSPPGDDDDDDVVSSVSRD

Organism: NCBI:txid69222